Protein AF-U2YB13-F1 (afdb_monomer)

Secondary structure (DSSP, 8-state):
-----------PPPPHHHH-EEEEETTTEEEEEEEEEEET--HHHHHHHHHHHHHHTT-EEEEEEGGGTEEEEEEPPBTTBPPEEEEEEEEEETTEEEEEEEEEEPTT----HHHHHHHHHHHHTT---HHHHHHHHHHHTT-----PPPEEEEHHHHHHHHHHHHHHHTHHHHHHHTT-EEEEEEEEEEEEEETTEEEEEE----TTT-SSPPTT--SSPPEEEEEEPTT-HHHHTT--TT-EEEEEEEEEEEETTTTEEEEEEEEE--

Sequence (270 aa):
MSALFFTAVQAQAADCAETFVKKGNIIGGLRFIATVSVPDAKPVTALQQMRGIAAAKGYDIMADEAEYGSLLIEQPMTGSARAFPITITATEAAGASTVVMEAKLRAGQSTKDTAARDEMCAMLNQIKGGKAGLAAAKSGVGATTVAAAPVKMNSLSFSQQVSKDTERNAAGVLTRYKGKQFTIDGMVDYVTKDGNAFRVGYKIPNPWEQAIRLPNQAPFKTDVVCYMAPGQAGYSLQLKPNKSIKLTGTVEHFDEYKHVIWLKDCRPAQ

Nearest PDB structures (foldseek):
  5t5t-assembly1_A  TM=6.337E-01  e=1.592E-02  Rattus norvegicus
  3k80-assembly1_C  TM=5.294E-01  e=2.824E-02  Trypanosoma brucei
  6v8l-assembly1_A  TM=4.666E-01  e=1.420E-02  Arachis hypogaea
  6v8j-assembly4_D  TM=4.936E-01  e=2.824E-02  Arachis hypogaea
  6v04-assembly1_A  TM=2.840E-01  e=6.013E-03  Micromonospora chersina

Structure (mmCIF, N/CA/C/O backbone):
data_AF-U2YB13-F1
#
_entry.id   AF-U2YB13-F1
#
loop_
_atom_site.group_PDB
_atom_site.id
_atom_site.type_symbol
_atom_site.label_atom_id
_atom_site.label_alt_id
_atom_site.label_comp_id
_atom_site.label_asym_id
_atom_site.label_entity_id
_atom_site.label_seq_id
_atom_site.pdbx_PDB_ins_code
_atom_site.Cartn_x
_atom_site.Cartn_y
_atom_site.Cartn_z
_atom_site.occupancy
_atom_site.B_iso_or_equiv
_atom_site.auth_seq_id
_atom_site.auth_comp_id
_atom_site.auth_asym_id
_atom_site.auth_atom_id
_atom_site.pdbx_PDB_model_num
ATOM 1 N N . MET A 1 1 ? -40.209 0.654 54.486 1.00 39.88 1 MET A N 1
ATOM 2 C CA . MET A 1 1 ? -39.209 0.042 53.585 1.00 39.88 1 MET A CA 1
ATOM 3 C C . MET A 1 1 ? -39.213 0.842 52.293 1.00 39.88 1 MET A C 1
ATOM 5 O O . MET A 1 1 ? -40.115 0.661 51.489 1.00 39.88 1 MET A O 1
ATOM 9 N N . SER A 1 2 ? -38.292 1.795 52.142 1.00 39.62 2 SER A N 1
ATOM 10 C CA . SER A 1 2 ? -38.162 2.585 50.910 1.00 39.62 2 SER A CA 1
ATOM 11 C C . SER A 1 2 ? -37.241 1.843 49.949 1.00 39.62 2 SER A C 1
ATOM 13 O O . SER A 1 2 ? -36.071 1.633 50.261 1.00 39.62 2 SER A O 1
ATOM 15 N N . ALA A 1 3 ? -37.781 1.404 48.815 1.00 40.88 3 ALA A N 1
ATOM 16 C CA . ALA A 1 3 ? -37.012 0.780 47.749 1.00 40.88 3 ALA A CA 1
ATOM 17 C C . ALA A 1 3 ? -36.266 1.865 46.955 1.00 40.88 3 ALA A C 1
ATOM 19 O O . ALA A 1 3 ? -36.882 2.725 46.328 1.00 40.88 3 ALA A O 1
ATOM 20 N N . LEU A 1 4 ? -34.934 1.831 47.013 1.00 41.50 4 LEU A N 1
ATOM 21 C CA . LEU A 1 4 ? -34.045 2.608 46.152 1.00 41.50 4 LEU A CA 1
ATOM 22 C C . LEU A 1 4 ? -34.045 1.981 44.752 1.00 41.50 4 LEU A C 1
ATOM 24 O O . LEU A 1 4 ? -33.487 0.904 44.547 1.00 41.50 4 LEU A O 1
ATOM 28 N N . PHE A 1 5 ? -34.667 2.659 43.790 1.00 41.09 5 PHE A N 1
ATOM 29 C CA . PHE A 1 5 ? -34.504 2.354 42.372 1.00 41.09 5 PHE A CA 1
ATOM 30 C C . PHE A 1 5 ? -33.137 2.874 41.914 1.00 41.09 5 PHE A C 1
ATOM 32 O O . PHE A 1 5 ? -32.951 4.075 41.729 1.00 41.09 5 PHE A O 1
ATOM 39 N N . PHE A 1 6 ? -32.171 1.972 41.735 1.00 40.94 6 PHE A N 1
ATOM 40 C CA . PHE A 1 6 ? -30.957 2.274 40.982 1.00 40.94 6 PHE A CA 1
ATOM 41 C C . PHE A 1 6 ? -31.336 2.418 39.506 1.00 40.94 6 PHE A C 1
ATOM 43 O O . PHE A 1 6 ? -31.574 1.431 38.812 1.00 40.94 6 PHE A O 1
ATOM 50 N N . THR A 1 7 ? -31.400 3.652 39.015 1.00 38.41 7 THR A N 1
ATOM 51 C CA . THR A 1 7 ? -31.383 3.915 37.577 1.00 38.41 7 THR A CA 1
ATOM 52 C C . THR A 1 7 ? -30.006 3.522 37.059 1.00 38.41 7 THR A C 1
ATOM 54 O O . THR A 1 7 ? -29.027 4.237 37.276 1.00 38.41 7 THR A O 1
ATOM 57 N N . ALA A 1 8 ? -29.913 2.364 36.408 1.00 48.28 8 ALA A N 1
ATOM 58 C CA . ALA A 1 8 ? -28.750 2.029 35.608 1.00 48.28 8 ALA A CA 1
ATOM 59 C C . ALA A 1 8 ? -28.634 3.091 34.509 1.00 48.28 8 ALA A C 1
ATOM 61 O O . ALA A 1 8 ? -29.463 3.149 33.601 1.00 48.28 8 ALA A O 1
ATOM 62 N N . VAL A 1 9 ? -27.630 3.960 34.615 1.00 41.91 9 VAL A N 1
ATOM 63 C CA . VAL A 1 9 ? -27.213 4.799 33.495 1.00 41.91 9 VAL A CA 1
ATOM 64 C C . VAL A 1 9 ? -26.723 3.825 32.433 1.00 41.91 9 VAL A C 1
ATOM 66 O O . VAL A 1 9 ? -25.651 3.237 32.568 1.00 41.91 9 VAL A O 1
ATOM 69 N N . GLN A 1 10 ? -27.538 3.588 31.406 1.00 38.06 10 GLN A N 1
ATOM 70 C CA . GLN A 1 10 ? -27.048 2.970 30.186 1.00 38.06 10 GLN A CA 1
ATOM 71 C C . GLN A 1 10 ? -26.014 3.940 29.626 1.00 38.06 10 GLN A C 1
ATOM 73 O O . GLN A 1 10 ? -26.370 4.988 29.094 1.00 38.06 10 GLN A O 1
ATOM 78 N N . ALA A 1 11 ? -24.732 3.628 29.817 1.00 39.84 11 ALA A N 1
ATOM 79 C CA . ALA A 1 11 ? -23.666 4.279 29.084 1.00 39.84 11 ALA A CA 1
ATOM 80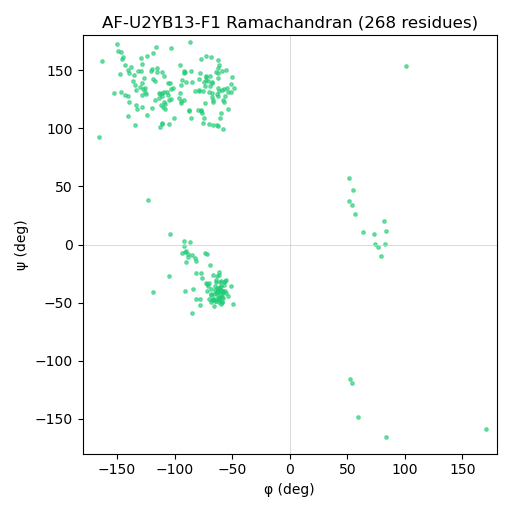 C C . ALA A 1 11 ? -23.957 4.023 27.603 1.00 39.84 11 ALA A C 1
ATOM 82 O O . ALA A 1 11 ? -23.750 2.917 27.102 1.00 39.84 11 ALA A O 1
ATOM 83 N N . GLN A 1 12 ? -24.548 5.011 26.932 1.00 43.50 12 GLN A N 1
ATOM 84 C CA . GLN A 1 12 ? -24.702 4.981 25.490 1.00 43.50 12 GLN A CA 1
ATOM 85 C C . GLN A 1 12 ? -23.291 4.831 24.926 1.00 43.50 12 GLN A C 1
ATOM 87 O O . GLN A 1 12 ? -22.396 5.603 25.273 1.00 43.50 12 GLN A O 1
ATOM 92 N N . ALA A 1 13 ? -23.072 3.776 24.140 1.00 53.16 13 ALA A N 1
ATOM 93 C CA . ALA A 1 13 ? -21.833 3.621 23.398 1.00 53.16 13 ALA A CA 1
ATOM 94 C C . ALA A 1 13 ? -21.646 4.908 22.588 1.00 53.16 13 ALA A C 1
ATOM 96 O O . ALA A 1 13 ? -22.521 5.238 21.788 1.00 53.16 13 ALA A O 1
ATOM 97 N N . ALA A 1 14 ? -20.575 5.655 22.868 1.00 59.84 14 ALA A N 1
ATOM 98 C CA . ALA A 1 14 ? -20.294 6.908 22.179 1.00 59.84 14 ALA A CA 1
ATOM 99 C C . ALA A 1 14 ? -20.360 6.669 20.668 1.00 59.84 14 ALA A C 1
ATOM 101 O O . ALA A 1 14 ? -19.782 5.692 20.172 1.00 59.84 14 ALA A O 1
ATOM 102 N N . ASP A 1 15 ? -21.089 7.531 19.958 1.00 80.56 15 ASP A N 1
ATOM 103 C CA . ASP A 1 15 ? -21.163 7.432 18.505 1.00 80.56 15 ASP A CA 1
ATOM 104 C C . ASP A 1 15 ? -19.749 7.645 17.946 1.00 80.56 15 ASP A C 1
ATOM 106 O O . ASP A 1 15 ? -18.966 8.446 18.465 1.00 80.56 15 ASP A O 1
ATOM 110 N N . CYS A 1 16 ? -19.393 6.926 16.885 1.00 90.75 16 CYS A N 1
ATOM 111 C CA . CYS A 1 16 ? -18.074 7.023 16.268 1.00 90.75 16 CYS A CA 1
ATOM 112 C C . CYS A 1 16 ? -17.686 8.480 15.957 1.00 90.75 16 CYS A C 1
ATOM 114 O O . CYS A 1 16 ? -16.528 8.876 16.097 1.00 90.75 16 CYS A O 1
ATOM 116 N N . ALA A 1 17 ? -18.665 9.299 15.559 1.00 91.81 17 ALA A N 1
ATOM 117 C CA . ALA A 1 17 ? -18.447 10.710 15.267 1.00 91.81 17 ALA A CA 1
ATOM 118 C C . ALA A 1 17 ? -18.008 11.522 16.500 1.00 91.81 17 ALA A C 1
ATOM 120 O O . ALA A 1 17 ? -17.235 12.467 16.349 1.00 91.81 17 ALA A O 1
ATOM 121 N N . GLU A 1 18 ? -18.464 11.154 17.699 1.00 92.44 18 GLU A N 1
ATOM 122 C CA . GLU A 1 18 ? -18.126 11.823 18.962 1.00 92.44 18 GLU A CA 1
ATOM 123 C C . GLU A 1 18 ? -16.713 11.474 19.438 1.00 92.44 18 GLU A C 1
ATOM 125 O O . GLU A 1 18 ? -16.056 12.281 20.095 1.00 92.44 18 GLU A O 1
ATOM 130 N N . THR A 1 19 ? -16.217 10.285 19.086 1.00 94.88 19 THR A N 1
ATOM 131 C CA . THR A 1 19 ? -14.866 9.828 19.445 1.00 94.88 19 THR A CA 1
ATOM 132 C C . THR A 1 19 ? -13.810 10.209 18.409 1.00 94.88 19 THR A C 1
ATOM 134 O O . THR A 1 19 ? -12.617 9.977 18.631 1.00 94.88 19 THR A O 1
ATOM 137 N N . PHE A 1 20 ? -14.223 10.792 17.280 1.00 97.25 20 PHE A N 1
ATOM 138 C CA . PHE A 1 20 ? -13.318 11.168 16.207 1.00 97.25 20 PHE A CA 1
ATOM 139 C C . PHE A 1 20 ? -12.373 12.294 16.636 1.00 97.25 20 PHE A C 1
ATOM 141 O O . PHE A 1 20 ? -12.790 13.391 17.006 1.00 97.25 20 PHE A O 1
ATOM 148 N N . VAL A 1 21 ? -11.071 12.049 16.506 1.00 97.06 21 VAL A N 1
ATOM 149 C CA . VAL A 1 21 ? -10.022 13.018 16.822 1.00 97.06 21 VAL A CA 1
ATOM 150 C C . VAL A 1 21 ? -9.031 13.119 15.671 1.00 97.06 21 VAL A C 1
ATOM 152 O O . VAL A 1 21 ? -8.528 12.120 15.157 1.00 97.06 21 VAL A O 1
ATOM 155 N N . LYS A 1 22 ? -8.667 14.356 15.331 1.00 97.06 22 LYS A N 1
ATOM 156 C CA . LYS A 1 22 ? -7.536 14.680 14.460 1.00 97.06 22 LYS A CA 1
ATOM 157 C C . LYS A 1 22 ? -6.356 15.175 15.290 1.00 97.06 22 LYS A C 1
ATOM 159 O O . LYS A 1 22 ? -6.509 16.041 16.147 1.00 97.06 22 LYS A O 1
ATOM 164 N N . LYS A 1 23 ? -5.159 14.669 15.000 1.00 96.12 23 LYS A N 1
ATOM 165 C CA . LYS A 1 23 ? -3.889 15.119 15.589 1.00 96.12 23 LYS A CA 1
ATOM 166 C C . LYS A 1 23 ? -2.871 15.443 14.493 1.00 96.12 23 LYS A C 1
ATOM 168 O O . LYS A 1 23 ? -2.921 14.881 13.400 1.00 96.12 23 LYS A O 1
ATOM 173 N N . GLY A 1 24 ? -1.904 16.302 14.813 1.00 93.25 24 GLY A N 1
ATOM 174 C CA . GLY A 1 24 ? -0.802 16.660 13.913 1.00 93.25 24 GLY A CA 1
ATOM 175 C C . GLY A 1 24 ? -1.146 17.760 12.905 1.00 93.25 24 GLY A C 1
ATOM 176 O O . GLY A 1 24 ? -2.132 18.479 13.053 1.00 93.25 24 GLY A O 1
ATOM 177 N N . ASN A 1 25 ? -0.300 17.913 11.885 1.00 90.44 25 ASN A N 1
ATOM 178 C CA . ASN A 1 25 ? -0.444 18.922 10.833 1.00 90.44 25 ASN A CA 1
ATOM 179 C C . ASN A 1 25 ? 0.142 18.414 9.504 1.00 90.44 25 ASN A C 1
ATOM 181 O O . ASN A 1 25 ? 0.874 17.432 9.476 1.00 90.44 25 ASN A O 1
ATOM 185 N N . ILE A 1 26 ? -0.142 19.083 8.385 1.00 86.75 26 ILE A N 1
ATOM 186 C CA . ILE A 1 26 ? 0.290 18.613 7.055 1.00 86.75 26 ILE A CA 1
ATOM 187 C C . ILE A 1 26 ? 1.820 18.519 6.888 1.00 86.75 26 ILE A C 1
ATOM 189 O O . ILE A 1 26 ? 2.296 17.736 6.068 1.00 86.75 26 ILE A O 1
ATOM 193 N N . ILE A 1 27 ? 2.597 19.275 7.670 1.00 87.00 27 ILE A N 1
ATOM 194 C CA . ILE A 1 27 ? 4.065 19.286 7.601 1.00 87.00 27 ILE A CA 1
ATOM 195 C C . ILE A 1 27 ? 4.636 18.049 8.306 1.00 87.00 27 ILE A C 1
ATOM 197 O O . ILE A 1 27 ? 5.477 17.355 7.745 1.00 87.00 27 ILE A O 1
ATOM 201 N N . GLY A 1 28 ? 4.152 17.748 9.515 1.00 85.56 28 GLY A N 1
ATOM 202 C CA . GLY A 1 28 ? 4.592 16.601 10.318 1.00 85.56 28 GLY A CA 1
ATOM 203 C C . GLY A 1 28 ? 3.832 15.296 10.049 1.00 85.56 28 GLY A C 1
ATOM 204 O O . GLY A 1 28 ? 4.252 14.237 10.509 1.00 85.56 28 GLY A O 1
ATOM 205 N N . GLY A 1 29 ? 2.727 15.361 9.306 1.00 92.19 29 GLY A N 1
ATOM 206 C CA . GLY A 1 29 ? 1.770 14.271 9.123 1.00 92.19 29 GLY A CA 1
ATOM 207 C C . GLY A 1 29 ? 0.513 14.435 9.985 1.00 92.19 29 GLY A C 1
ATOM 208 O O . GLY A 1 29 ? 0.518 15.065 11.047 1.00 92.19 29 GLY A O 1
ATOM 209 N N . LEU A 1 30 ? -0.582 13.852 9.505 1.00 95.62 30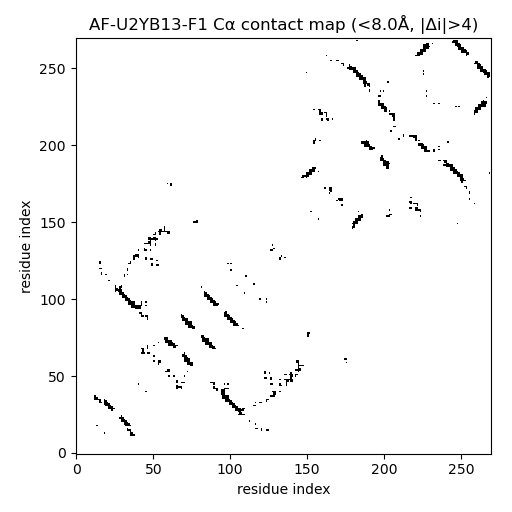 LEU A N 1
ATOM 210 C CA . LEU A 1 30 ? -1.890 13.882 10.158 1.00 95.62 30 LEU A CA 1
ATOM 211 C C . LEU A 1 30 ? -2.222 12.501 10.719 1.00 95.62 30 LEU A C 1
ATOM 213 O O . LEU A 1 30 ? -1.898 11.480 10.114 1.00 95.62 30 LEU A O 1
ATOM 217 N N . ARG A 1 31 ? -2.899 12.469 11.865 1.00 97.00 31 ARG A N 1
ATOM 218 C CA . ARG A 1 31 ? -3.472 11.246 12.431 1.00 97.00 31 ARG A CA 1
ATOM 219 C C . ARG A 1 31 ? -4.955 11.449 12.668 1.00 97.00 31 ARG A C 1
ATOM 221 O O . ARG A 1 31 ? -5.329 12.433 13.302 1.00 97.00 31 ARG A O 1
ATOM 228 N N . PHE A 1 32 ? -5.762 10.520 12.183 1.00 97.88 32 PHE A N 1
ATOM 229 C CA . PHE A 1 32 ? -7.193 10.465 12.452 1.00 97.88 32 PHE A CA 1
ATOM 230 C C . PHE A 1 32 ? -7.476 9.219 13.272 1.00 97.88 32 PHE A C 1
ATOM 232 O O . PHE A 1 32 ? -6.987 8.143 12.931 1.00 97.88 32 PHE A O 1
ATOM 239 N N . ILE A 1 33 ? -8.210 9.378 14.365 1.00 98.12 33 ILE A N 1
ATOM 240 C CA . ILE A 1 33 ? -8.533 8.310 15.306 1.00 98.12 33 ILE A CA 1
ATOM 241 C C . ILE A 1 33 ? -10.043 8.310 15.490 1.00 98.12 33 ILE A C 1
ATOM 243 O O . ILE A 1 33 ? -10.615 9.376 15.687 1.00 98.12 33 ILE A O 1
ATOM 247 N N . ALA A 1 34 ? -10.667 7.141 15.433 1.00 97.69 34 ALA A N 1
ATOM 248 C CA . ALA A 1 34 ? -12.070 6.955 15.777 1.00 97.69 34 ALA A CA 1
ATOM 249 C C . ALA A 1 34 ? -12.244 5.641 16.538 1.00 97.69 34 ALA A C 1
ATOM 251 O O . ALA A 1 34 ? -11.493 4.687 16.316 1.00 97.69 34 ALA A O 1
ATOM 252 N N . THR A 1 35 ? -13.236 5.602 17.420 1.00 96.69 35 THR A N 1
ATOM 253 C CA . THR A 1 35 ? -13.477 4.483 18.331 1.00 96.69 35 THR A CA 1
ATOM 254 C C . THR A 1 35 ? -14.959 4.146 18.381 1.00 96.69 35 THR A C 1
ATOM 256 O O . THR A 1 35 ? -15.799 5.040 18.458 1.00 96.69 35 THR A O 1
ATOM 259 N N . VAL A 1 36 ? -15.279 2.856 18.423 1.00 95.69 36 VAL A N 1
ATOM 260 C CA . VAL A 1 36 ? -16.624 2.361 18.745 1.00 95.69 36 VAL A CA 1
ATOM 261 C C . VAL A 1 36 ? -16.547 1.304 19.836 1.00 95.69 36 VAL A C 1
ATOM 263 O O . VAL A 1 36 ? -15.567 0.567 19.933 1.00 95.69 36 VAL A O 1
ATOM 266 N N . SER A 1 37 ? -17.590 1.222 20.657 1.00 95.06 37 SER A N 1
ATOM 267 C CA . SER A 1 37 ? -17.811 0.088 21.558 1.00 95.06 37 SER A CA 1
ATOM 268 C C . SER A 1 37 ? -18.919 -0.780 20.982 1.00 95.06 37 SER A C 1
ATOM 270 O O . SER A 1 37 ? -20.014 -0.288 20.726 1.00 95.06 37 SER A O 1
ATOM 272 N N . VAL A 1 38 ? -18.633 -2.062 20.774 1.00 94.44 38 VAL A N 1
ATOM 273 C CA . VAL A 1 38 ? -19.563 -3.029 20.189 1.00 94.44 38 VAL A CA 1
ATOM 274 C C . VAL A 1 38 ? -19.976 -4.025 21.272 1.00 94.44 38 VAL A C 1
ATOM 276 O O . VAL A 1 38 ? -19.178 -4.903 21.622 1.00 94.44 38 VAL A O 1
ATOM 279 N N . PRO A 1 39 ? -21.194 -3.906 21.828 1.00 94.06 39 PRO A N 1
ATOM 280 C CA . PRO A 1 39 ? -21.719 -4.875 22.784 1.00 94.06 39 PRO A CA 1
ATOM 281 C C . PRO A 1 39 ? -21.774 -6.282 22.184 1.00 94.06 39 PRO A C 1
ATOM 283 O O . PRO A 1 39 ? -21.964 -6.439 20.977 1.00 94.06 39 PRO A O 1
ATOM 286 N N . ASP A 1 40 ? -21.623 -7.306 23.025 1.00 93.81 40 ASP A N 1
ATOM 287 C CA . ASP A 1 40 ? -21.722 -8.720 22.637 1.00 93.81 40 ASP A CA 1
ATOM 288 C C . ASP A 1 40 ? -20.752 -9.141 21.514 1.00 93.81 40 ASP A C 1
ATOM 290 O O . ASP A 1 40 ? -21.019 -10.086 20.764 1.00 93.81 40 ASP A O 1
ATOM 294 N N . ALA A 1 41 ? -19.622 -8.447 21.366 1.00 94.25 41 ALA A N 1
ATOM 295 C CA . ALA A 1 41 ? -18.563 -8.783 20.420 1.00 94.25 41 ALA A CA 1
ATOM 296 C C . ALA A 1 41 ? -17.264 -9.113 21.158 1.00 94.25 41 ALA A C 1
ATOM 298 O O . ALA A 1 41 ? -16.891 -8.440 22.115 1.00 94.25 41 ALA A O 1
ATOM 299 N N . LYS A 1 42 ? -16.534 -10.120 20.666 1.00 96.25 42 LYS A N 1
ATOM 300 C CA . LYS A 1 42 ? -15.154 -10.392 21.094 1.00 96.25 42 LYS A CA 1
ATOM 301 C C . LYS A 1 42 ? -14.167 -9.639 20.196 1.00 96.25 42 LYS A C 1
ATOM 303 O O . LYS A 1 42 ? -14.436 -9.560 18.991 1.00 96.25 42 LYS A O 1
ATOM 308 N N . PRO A 1 43 ? -12.996 -9.209 20.701 1.00 97.12 43 PRO A N 1
ATOM 309 C CA . PRO A 1 43 ? -11.987 -8.501 19.906 1.00 97.12 43 PRO A CA 1
ATOM 310 C C . PRO A 1 43 ? -11.650 -9.178 18.576 1.00 97.12 43 PRO A C 1
ATOM 312 O O . PRO A 1 43 ? -11.783 -8.571 17.515 1.00 97.12 43 PRO A O 1
ATOM 315 N N . VAL A 1 44 ? -11.338 -10.477 18.610 1.00 97.31 44 VAL A N 1
ATOM 316 C CA . VAL A 1 44 ? -11.020 -11.256 17.403 1.00 97.31 44 VAL A CA 1
ATOM 317 C C . VAL A 1 44 ? -12.164 -11.240 16.383 1.00 97.31 44 VAL A C 1
ATOM 319 O O . VAL A 1 44 ? -11.939 -11.081 15.188 1.00 97.31 44 VAL A O 1
ATOM 322 N N . THR A 1 45 ? -13.418 -11.335 16.837 1.00 97.25 45 THR A N 1
ATOM 323 C CA . THR A 1 45 ? -14.586 -11.332 15.943 1.00 97.25 45 THR A CA 1
ATOM 324 C C . THR A 1 45 ? -14.861 -9.951 15.357 1.00 97.25 45 THR A C 1
ATOM 326 O O . THR A 1 45 ? -15.299 -9.858 14.213 1.00 97.25 45 THR A O 1
ATOM 329 N N . ALA A 1 46 ? -14.584 -8.879 16.102 1.00 97.56 46 ALA A N 1
ATOM 330 C CA . ALA A 1 46 ? -14.694 -7.515 15.599 1.00 97.56 46 ALA A CA 1
ATOM 331 C C . ALA A 1 46 ? -13.626 -7.233 14.530 1.00 97.56 46 ALA A C 1
ATOM 333 O O . ALA A 1 46 ? -13.937 -6.687 13.473 1.00 97.56 46 ALA A O 1
ATOM 334 N N . LEU A 1 47 ? -12.388 -7.685 14.749 1.00 98.25 47 LEU A N 1
ATOM 335 C CA . LEU A 1 47 ? -11.300 -7.522 13.781 1.00 98.25 47 LEU A CA 1
ATOM 336 C C . LEU A 1 47 ? -11.502 -8.362 12.518 1.00 98.25 47 LEU A C 1
ATOM 338 O O . LEU A 1 47 ? -11.268 -7.864 11.420 1.00 98.25 47 LEU A O 1
ATOM 342 N N . GLN A 1 48 ? -12.024 -9.585 12.635 1.00 97.94 48 GLN A N 1
ATOM 343 C CA . GLN A 1 48 ? -12.376 -10.385 11.458 1.00 97.94 48 GLN A CA 1
ATOM 344 C C . GLN A 1 48 ? -13.515 -9.750 10.645 1.00 97.94 48 GLN A C 1
ATOM 346 O O . GLN A 1 48 ? -13.470 -9.758 9.417 1.00 97.94 48 GLN A O 1
ATOM 351 N N . GLN A 1 49 ? -14.498 -9.110 11.293 1.00 98.12 49 GLN A N 1
ATOM 352 C CA . GLN A 1 49 ? -15.477 -8.277 10.578 1.00 98.12 49 GLN A CA 1
ATOM 353 C C . GLN A 1 49 ? -14.794 -7.107 9.861 1.00 98.12 49 GLN A C 1
ATOM 355 O O . GLN A 1 49 ? -15.034 -6.901 8.672 1.00 98.12 49 GLN A O 1
ATOM 360 N N . MET A 1 50 ? -13.905 -6.382 10.548 1.00 98.06 50 MET A N 1
ATOM 361 C CA . MET A 1 50 ? -13.169 -5.256 9.965 1.00 98.06 50 MET A CA 1
ATOM 362 C C . MET A 1 50 ? -12.311 -5.655 8.770 1.00 98.06 50 M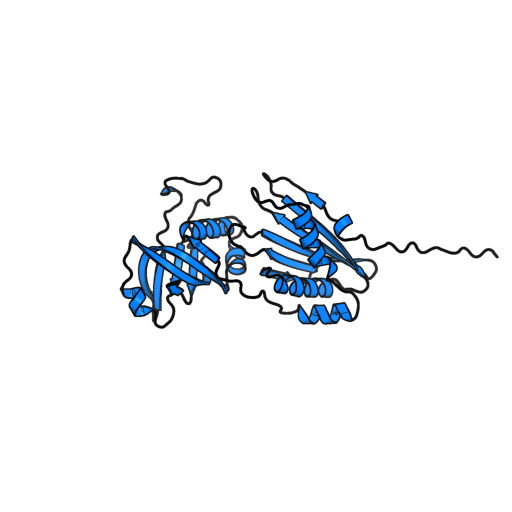ET A C 1
ATOM 364 O O . MET A 1 50 ? -12.252 -4.903 7.801 1.00 98.06 50 MET A O 1
ATOM 368 N N . ARG A 1 51 ? -11.710 -6.847 8.783 1.00 97.38 51 ARG A N 1
ATOM 369 C CA . ARG A 1 51 ? -11.011 -7.401 7.620 1.00 97.38 51 ARG A CA 1
ATOM 370 C C . ARG A 1 51 ? -11.941 -7.532 6.415 1.00 97.38 51 ARG A C 1
ATOM 372 O O . ARG A 1 51 ? -11.598 -7.064 5.332 1.00 97.38 51 ARG A O 1
ATOM 379 N N . GLY A 1 52 ? -13.119 -8.128 6.602 1.00 96.38 52 GLY A N 1
ATOM 380 C CA . GLY A 1 52 ? -14.125 -8.257 5.542 1.00 96.38 52 GLY A CA 1
ATOM 381 C C . GLY A 1 52 ? -14.599 -6.900 5.013 1.00 96.38 52 GLY A C 1
ATOM 382 O O . GLY A 1 52 ? -14.645 -6.690 3.802 1.00 96.38 52 GLY A O 1
ATOM 383 N N . ILE A 1 53 ? -14.883 -5.956 5.917 1.00 96.50 53 ILE A N 1
ATOM 384 C CA . ILE A 1 53 ? -15.312 -4.587 5.588 1.00 96.50 53 ILE A CA 1
ATOM 385 C C . ILE A 1 53 ? -14.227 -3.853 4.787 1.00 96.50 53 ILE A C 1
ATOM 387 O O . ILE A 1 53 ? -14.515 -3.239 3.759 1.00 96.50 53 ILE A O 1
ATOM 391 N N . ALA A 1 54 ? -12.972 -3.934 5.232 1.00 95.88 54 ALA A N 1
ATOM 392 C CA . ALA A 1 54 ? -11.823 -3.327 4.569 1.00 95.88 54 ALA A CA 1
ATOM 393 C C . ALA A 1 54 ? -11.615 -3.904 3.161 1.00 95.88 54 ALA A C 1
ATOM 395 O O . ALA A 1 54 ? -11.539 -3.145 2.194 1.00 95.88 54 ALA A O 1
ATOM 396 N N . ALA A 1 55 ? -11.609 -5.234 3.031 1.00 93.69 55 ALA A N 1
ATOM 397 C CA . ALA A 1 55 ? -11.461 -5.916 1.749 1.00 93.69 55 ALA A CA 1
ATOM 398 C C . ALA A 1 55 ? -12.579 -5.543 0.758 1.00 93.69 55 ALA A C 1
ATOM 400 O O . ALA A 1 55 ? -12.295 -5.231 -0.400 1.00 93.69 55 ALA A O 1
ATOM 401 N N . ALA A 1 56 ? -13.835 -5.497 1.219 1.00 93.12 56 ALA A N 1
ATOM 402 C CA . ALA A 1 56 ? -14.986 -5.096 0.406 1.00 93.12 56 ALA A CA 1
ATOM 403 C C . ALA A 1 56 ? -14.904 -3.635 -0.069 1.00 93.12 56 ALA A C 1
ATOM 405 O O . ALA A 1 56 ? -15.389 -3.305 -1.150 1.00 93.12 56 ALA A O 1
ATOM 406 N N . LYS A 1 57 ? -14.265 -2.764 0.718 1.00 92.06 57 LYS A N 1
ATOM 407 C CA . LYS A 1 57 ? -14.013 -1.358 0.365 1.00 92.06 57 LYS A CA 1
ATOM 408 C C . LYS A 1 57 ? -12.725 -1.148 -0.437 1.00 92.06 57 LYS A C 1
ATOM 410 O O . LYS A 1 57 ? -12.413 -0.014 -0.786 1.00 92.06 57 LYS A O 1
ATOM 415 N N . GLY A 1 58 ? -11.999 -2.218 -0.763 1.00 89.88 58 GLY A N 1
ATOM 416 C CA . GLY A 1 58 ? -10.793 -2.153 -1.585 1.00 89.88 58 GLY A CA 1
ATOM 417 C C . GLY A 1 58 ? -9.515 -1.804 -0.819 1.00 89.88 58 GLY A C 1
ATOM 418 O O . GLY A 1 58 ? -8.505 -1.525 -1.452 1.00 89.88 58 GLY A O 1
ATOM 419 N N . TYR A 1 59 ? -9.523 -1.824 0.516 1.00 92.62 59 TYR A N 1
ATOM 420 C CA . TYR A 1 59 ? -8.304 -1.657 1.311 1.00 92.62 59 TYR A CA 1
ATOM 421 C C . TYR A 1 59 ? -7.428 -2.901 1.235 1.00 92.62 59 TYR A C 1
ATOM 423 O O . TYR A 1 59 ? -7.940 -4.020 1.294 1.00 92.62 59 TYR A O 1
ATOM 431 N N . ASP A 1 60 ? -6.114 -2.715 1.166 1.00 91.19 60 ASP A N 1
ATOM 432 C CA . ASP A 1 60 ? -5.159 -3.817 1.218 1.00 91.19 60 ASP A CA 1
ATOM 433 C C . ASP A 1 60 ? -5.037 -4.339 2.651 1.00 91.19 60 ASP A C 1
ATOM 435 O O . ASP A 1 60 ? -4.853 -3.559 3.587 1.00 91.19 60 ASP A O 1
ATOM 439 N N . ILE A 1 61 ? -5.105 -5.659 2.826 1.00 92.56 61 ILE A N 1
ATOM 440 C CA . ILE A 1 61 ? -4.845 -6.303 4.118 1.00 92.56 61 ILE A CA 1
ATOM 441 C C . ILE A 1 61 ? -3.338 -6.542 4.240 1.00 92.56 61 ILE A C 1
ATOM 443 O O . ILE A 1 61 ? -2.783 -7.392 3.547 1.00 92.56 61 ILE A O 1
ATOM 447 N N . MET A 1 62 ? -2.676 -5.780 5.110 1.00 91.62 62 MET A N 1
ATOM 448 C CA . MET A 1 62 ? -1.216 -5.792 5.256 1.00 91.62 62 MET A CA 1
ATOM 449 C C . MET A 1 62 ? -0.747 -6.794 6.314 1.00 91.62 62 MET A C 1
ATOM 451 O O . MET A 1 62 ? 0.265 -7.461 6.122 1.00 91.62 62 MET A O 1
ATOM 455 N N . ALA A 1 63 ? -1.470 -6.892 7.430 1.00 93.19 63 ALA A N 1
ATOM 456 C CA . ALA A 1 63 ? -1.243 -7.890 8.470 1.00 93.19 63 ALA A CA 1
ATOM 457 C C . ALA A 1 63 ? -2.560 -8.172 9.198 1.00 93.19 63 ALA A C 1
ATOM 459 O O . ALA A 1 63 ? -3.237 -7.232 9.614 1.00 93.19 63 ALA A O 1
ATOM 460 N N . ASP A 1 64 ? -2.912 -9.447 9.348 1.00 94.25 64 ASP A N 1
ATOM 461 C CA . ASP A 1 64 ? -4.062 -9.906 10.132 1.00 94.25 64 ASP A CA 1
ATOM 462 C C . ASP A 1 64 ? -3.537 -10.630 11.372 1.00 94.25 64 ASP A C 1
ATOM 464 O O . ASP A 1 64 ? -3.036 -11.749 11.287 1.00 94.25 64 ASP A O 1
ATOM 468 N N . GLU A 1 65 ? -3.632 -9.956 12.513 1.00 95.62 65 GLU A N 1
ATOM 469 C CA . GLU A 1 65 ? -3.242 -10.461 13.826 1.00 95.62 65 GLU A CA 1
ATOM 470 C C . GLU A 1 65 ? -4.456 -10.391 14.761 1.00 95.62 65 GLU A C 1
ATOM 472 O O . GLU A 1 65 ? -4.345 -10.023 15.932 1.00 95.62 65 GLU A O 1
ATOM 477 N N . ALA A 1 66 ? -5.652 -10.697 14.237 1.00 95.06 66 ALA A N 1
ATOM 478 C CA . ALA A 1 66 ? -6.902 -10.561 14.981 1.00 95.06 66 ALA A CA 1
ATOM 479 C C . ALA A 1 66 ? -6.902 -11.356 16.298 1.00 95.06 66 ALA A C 1
ATOM 481 O O . ALA A 1 66 ? -7.511 -10.926 17.278 1.00 95.06 66 ALA A O 1
ATOM 482 N N . GLU A 1 67 ? -6.197 -12.491 16.337 1.00 94.50 67 GLU A N 1
ATOM 483 C CA . GLU A 1 67 ? -5.991 -13.305 17.544 1.00 94.50 67 GLU A CA 1
ATOM 484 C C . GLU A 1 67 ? -5.210 -12.562 18.639 1.00 94.50 67 GLU A C 1
ATOM 486 O O . GLU A 1 67 ? -5.419 -12.812 19.824 1.00 94.50 67 GLU A O 1
ATOM 491 N N . TYR A 1 68 ? -4.371 -11.602 18.246 1.00 96.12 68 TYR A N 1
ATOM 492 C CA . TYR A 1 68 ? -3.575 -10.739 19.120 1.00 96.12 68 TYR A CA 1
ATOM 493 C C . TYR A 1 68 ? -4.146 -9.316 19.238 1.00 96.12 68 TYR A C 1
ATOM 495 O O . TYR A 1 68 ? -3.510 -8.435 19.814 1.00 96.12 68 TYR A O 1
ATOM 503 N N . GLY A 1 69 ? -5.354 -9.074 18.716 1.00 96.88 69 GLY A N 1
ATOM 504 C CA . GLY A 1 69 ? -6.056 -7.799 18.872 1.00 96.88 69 GLY A CA 1
ATOM 505 C C . GLY A 1 69 ? -5.628 -6.695 17.900 1.00 96.88 69 GLY A C 1
ATOM 506 O O . GLY A 1 69 ? -5.900 -5.525 18.179 1.00 96.88 69 GLY A O 1
ATOM 507 N N . SER A 1 70 ? -5.005 -7.034 16.764 1.00 97.88 70 SER A N 1
ATOM 508 C CA . SER A 1 70 ? -4.528 -6.057 15.775 1.00 97.88 70 SER A CA 1
ATOM 509 C C . SER A 1 70 ? -4.864 -6.442 14.330 1.00 97.88 70 SER A C 1
ATOM 511 O O . SER A 1 70 ? -4.869 -7.607 13.947 1.00 97.88 70 SER A O 1
ATOM 513 N N . LEU A 1 71 ? -5.132 -5.437 13.504 1.00 98.06 71 LEU A N 1
ATOM 514 C CA . LEU A 1 71 ? -5.284 -5.541 12.058 1.00 98.06 71 LEU A CA 1
ATOM 515 C C . LEU A 1 71 ? -4.623 -4.313 11.424 1.00 98.06 71 LEU A C 1
ATOM 517 O O . LEU A 1 71 ? -4.922 -3.173 11.782 1.00 98.06 71 LEU A O 1
ATOM 521 N N . LEU A 1 72 ? -3.737 -4.534 10.458 1.00 96.69 72 LEU A N 1
ATOM 522 C CA . LEU A 1 72 ? -3.139 -3.471 9.659 1.00 96.69 72 LEU A CA 1
ATOM 523 C C . LEU A 1 72 ? -3.714 -3.528 8.249 1.00 96.69 72 LEU A C 1
ATOM 525 O O . LEU A 1 72 ? -3.540 -4.520 7.539 1.00 96.69 72 LEU A O 1
ATOM 529 N N . ILE A 1 73 ? -4.345 -2.435 7.834 1.00 95.69 73 ILE A N 1
ATOM 530 C CA . ILE A 1 73 ? -4.791 -2.239 6.456 1.00 95.69 73 ILE A CA 1
ATOM 531 C C . ILE A 1 73 ? -4.097 -1.024 5.847 1.00 95.69 73 ILE A C 1
ATOM 533 O O . ILE A 1 73 ? -3.519 -0.188 6.545 1.00 95.69 73 ILE A O 1
ATOM 537 N N . GLU A 1 74 ? -4.156 -0.908 4.531 1.00 92.94 74 GLU A N 1
ATOM 538 C CA . GLU A 1 74 ? -3.613 0.234 3.811 1.00 92.94 74 GLU A CA 1
ATOM 539 C C . GLU A 1 74 ? -4.609 0.726 2.765 1.00 92.94 74 GLU A C 1
ATOM 541 O O . GLU A 1 74 ? -5.235 -0.068 2.061 1.00 92.94 74 GLU A O 1
ATOM 546 N N . GLN A 1 75 ? -4.772 2.050 2.664 1.00 89.00 75 GLN A N 1
ATOM 547 C CA . GLN A 1 75 ? -5.490 2.614 1.526 1.00 89.00 75 GLN A CA 1
ATOM 548 C C . GLN A 1 75 ? -4.655 2.358 0.265 1.00 89.00 75 GLN A C 1
ATOM 550 O O . GLN A 1 75 ? -3.513 2.836 0.212 1.00 89.00 75 GLN A O 1
ATOM 555 N N . PRO A 1 76 ? -5.196 1.671 -0.758 1.00 81.25 76 PRO A N 1
ATOM 556 C CA . PRO A 1 76 ? -4.450 1.416 -1.975 1.00 81.25 76 PRO A CA 1
ATOM 557 C C . PRO A 1 76 ? -4.103 2.732 -2.663 1.00 81.25 76 PRO A C 1
ATOM 559 O O . PRO A 1 76 ? -4.822 3.737 -2.587 1.00 81.25 76 PRO A O 1
ATOM 562 N N . MET A 1 77 ? -3.002 2.712 -3.404 1.00 79.56 77 MET A N 1
ATOM 563 C CA . MET A 1 77 ? -2.693 3.810 -4.306 1.00 79.56 77 MET A CA 1
ATOM 564 C C . MET A 1 77 ? -3.774 3.925 -5.374 1.00 79.56 77 MET A C 1
ATOM 566 O O . MET A 1 77 ? -4.069 2.957 -6.073 1.00 79.56 77 MET A O 1
ATOM 570 N N . THR A 1 78 ? -4.320 5.123 -5.542 1.00 74.50 78 THR A N 1
ATOM 571 C CA . THR A 1 78 ? -5.321 5.405 -6.576 1.00 74.50 78 THR A CA 1
ATOM 572 C C . THR A 1 78 ? -5.033 6.765 -7.194 1.00 74.50 78 THR A C 1
ATOM 574 O O . THR A 1 78 ? -4.955 7.772 -6.494 1.00 74.50 78 THR A O 1
ATOM 577 N N . GLY A 1 79 ? -4.833 6.813 -8.513 1.00 70.31 79 GLY A N 1
ATOM 578 C CA . GLY A 1 79 ? -4.487 8.057 -9.208 1.00 70.31 79 GLY A CA 1
ATOM 579 C C . GLY A 1 79 ? -3.285 8.766 -8.566 1.00 70.31 79 GLY A C 1
ATOM 580 O O . GLY A 1 79 ? -2.181 8.232 -8.555 1.00 70.31 79 GLY A O 1
ATOM 581 N N . SER A 1 80 ? -3.508 9.965 -8.019 1.00 67.19 80 SER A N 1
ATOM 582 C CA . SER A 1 80 ? -2.494 10.767 -7.315 1.00 67.19 80 SER A CA 1
ATOM 583 C C . SER A 1 80 ? -2.415 10.515 -5.800 1.00 67.19 80 SER A C 1
ATOM 585 O O . SER A 1 80 ? -1.519 11.042 -5.134 1.00 67.19 80 SER A O 1
ATOM 587 N N . ALA A 1 81 ? -3.325 9.720 -5.228 1.00 77.00 81 ALA A N 1
ATOM 588 C CA . ALA A 1 81 ? -3.337 9.409 -3.806 1.00 77.00 81 ALA A CA 1
ATOM 589 C C . ALA A 1 81 ? -2.262 8.365 -3.475 1.00 77.00 81 ALA A C 1
ATOM 591 O O . ALA A 1 81 ? -2.310 7.215 -3.916 1.00 77.00 81 ALA A O 1
ATOM 592 N N . ARG A 1 82 ? -1.284 8.775 -2.661 1.00 82.50 82 ARG A N 1
ATOM 593 C CA . ARG A 1 82 ? -0.279 7.866 -2.096 1.00 82.50 82 ARG A CA 1
ATOM 594 C C . ARG A 1 82 ? -0.919 6.996 -1.015 1.00 82.50 82 ARG A C 1
ATOM 596 O O . ARG A 1 82 ? -1.728 7.486 -0.227 1.00 82.50 82 ARG A O 1
ATOM 603 N N . ALA A 1 83 ? -0.480 5.747 -0.934 1.00 87.69 83 ALA A N 1
ATOM 604 C CA . ALA A 1 83 ? -0.921 4.830 0.105 1.00 87.69 83 ALA A CA 1
ATOM 605 C C . ALA A 1 83 ? -0.504 5.297 1.510 1.00 87.69 83 ALA A C 1
ATOM 607 O O . ALA A 1 83 ? 0.548 5.933 1.687 1.00 87.69 83 ALA A O 1
ATOM 608 N N . PHE A 1 84 ? -1.326 4.970 2.506 1.00 90.81 84 PHE A N 1
ATOM 609 C CA . PHE A 1 84 ? -1.037 5.218 3.915 1.00 90.81 84 PHE A CA 1
ATOM 610 C C . PHE A 1 84 ? -1.648 4.137 4.822 1.00 90.81 84 PHE A C 1
ATOM 612 O O . PHE A 1 84 ? -2.719 3.607 4.509 1.00 90.81 84 PHE A O 1
ATOM 619 N N . PRO A 1 85 ? -0.981 3.807 5.944 1.00 93.56 85 PRO A N 1
ATOM 620 C CA . PRO A 1 85 ? -1.420 2.740 6.827 1.00 93.56 85 PRO A CA 1
ATOM 621 C C . PRO A 1 85 ? -2.582 3.178 7.720 1.00 93.56 85 PRO A C 1
ATOM 623 O O . PRO A 1 85 ? -2.647 4.327 8.179 1.00 93.56 85 PRO A O 1
ATOM 626 N N . ILE A 1 86 ? -3.445 2.214 8.020 1.00 97.69 86 ILE A N 1
ATOM 627 C CA . ILE A 1 86 ? -4.499 2.318 9.018 1.00 97.69 86 ILE A CA 1
ATOM 628 C C . ILE A 1 86 ? -4.378 1.116 9.953 1.00 97.69 86 ILE A C 1
ATOM 630 O O . ILE A 1 86 ? -4.481 -0.033 9.525 1.00 97.69 86 ILE A O 1
ATOM 634 N N . THR A 1 87 ? -4.132 1.383 11.230 1.00 98.25 87 THR A N 1
ATOM 635 C CA . THR A 1 87 ? -4.080 0.350 12.268 1.00 98.25 87 THR A CA 1
ATOM 636 C C . THR A 1 87 ? -5.435 0.275 12.946 1.00 98.25 87 THR A C 1
ATOM 638 O O . THR A 1 87 ? -5.979 1.301 13.347 1.00 98.25 87 THR A O 1
ATOM 641 N N . ILE A 1 88 ? -5.974 -0.929 13.074 1.00 98.62 88 ILE A N 1
ATOM 642 C CA . ILE A 1 88 ? -7.210 -1.203 13.791 1.00 98.62 88 ILE A CA 1
ATOM 643 C C . ILE A 1 88 ? -6.858 -2.124 14.952 1.00 98.62 88 ILE A C 1
ATOM 645 O O . ILE A 1 88 ? -6.282 -3.188 14.742 1.00 98.62 88 ILE A O 1
ATOM 649 N N . THR A 1 89 ? -7.191 -1.726 16.172 1.00 98.50 89 THR A N 1
ATOM 650 C CA . THR A 1 89 ? -7.010 -2.559 17.362 1.00 98.50 89 THR A CA 1
ATOM 651 C C . THR A 1 89 ? -8.344 -2.809 18.033 1.00 98.50 89 THR A C 1
ATOM 653 O O . THR A 1 89 ? -9.266 -1.999 17.931 1.00 98.50 89 THR A O 1
ATOM 656 N N . ALA A 1 90 ? -8.459 -3.946 18.710 1.00 97.81 90 ALA A N 1
ATOM 657 C CA . ALA A 1 90 ? -9.639 -4.266 19.492 1.00 97.81 90 ALA A CA 1
ATOM 658 C C . ALA A 1 90 ? -9.244 -4.786 20.871 1.00 97.81 90 ALA A C 1
ATOM 660 O O . ALA A 1 90 ? -8.393 -5.665 20.999 1.00 97.81 90 ALA A O 1
ATOM 661 N N . THR A 1 91 ? -9.896 -4.261 21.900 1.00 96.81 91 THR A N 1
ATOM 662 C CA . THR A 1 91 ? -9.779 -4.733 23.282 1.00 96.81 91 THR A CA 1
ATOM 663 C C . THR A 1 91 ? -11.156 -5.089 23.823 1.00 96.81 91 THR A C 1
ATOM 665 O O . THR A 1 91 ? -12.179 -4.723 23.240 1.00 96.81 91 THR A O 1
ATOM 668 N N . GLU A 1 92 ? -11.196 -5.868 24.900 1.00 93.50 92 GLU A N 1
ATOM 669 C CA . GLU A 1 92 ? -12.440 -6.246 25.569 1.00 93.50 92 GLU A CA 1
ATOM 670 C C . GLU A 1 92 ? -12.563 -5.484 26.886 1.00 93.50 92 GLU A C 1
ATOM 672 O O . GLU A 1 92 ? -11.626 -5.451 27.686 1.00 93.50 92 GLU A O 1
ATOM 677 N N . ALA A 1 93 ? -13.723 -4.876 27.112 1.00 85.25 93 ALA A N 1
ATOM 678 C CA . ALA A 1 93 ? -14.072 -4.245 28.373 1.00 85.25 93 ALA A CA 1
ATOM 679 C C . ALA A 1 93 ? -15.575 -4.403 28.619 1.00 85.25 93 ALA A C 1
ATOM 681 O O . ALA A 1 93 ? -16.387 -4.123 27.743 1.00 85.25 93 ALA A O 1
ATOM 682 N N . ALA A 1 94 ? -15.948 -4.851 29.822 1.00 84.19 94 ALA A N 1
ATOM 683 C CA . ALA A 1 94 ? -17.345 -4.963 30.257 1.00 84.19 94 ALA A CA 1
ATOM 684 C C . ALA A 1 94 ? -18.273 -5.737 29.286 1.00 84.19 94 ALA A C 1
ATOM 686 O O . ALA A 1 94 ? -19.429 -5.367 29.103 1.00 84.19 94 ALA A O 1
ATOM 687 N N . GLY A 1 95 ? -17.774 -6.808 28.653 1.00 85.12 95 GLY A N 1
ATOM 688 C CA . GLY A 1 95 ? -18.554 -7.625 27.708 1.00 85.12 95 GLY A CA 1
ATOM 689 C C . GLY A 1 95 ? -18.807 -6.967 26.344 1.00 85.12 95 GLY A C 1
ATOM 690 O O . GLY A 1 95 ? -19.573 -7.492 25.536 1.00 85.12 95 GLY A O 1
ATOM 691 N N . ALA A 1 96 ? -18.160 -5.832 26.074 1.00 91.56 96 ALA A N 1
ATOM 692 C CA . ALA A 1 96 ? -18.125 -5.177 24.778 1.00 91.56 96 ALA A CA 1
ATOM 693 C C . ALA A 1 96 ? -16.696 -5.177 24.222 1.00 91.56 96 ALA A C 1
ATOM 695 O O . ALA A 1 96 ? -15.713 -5.156 24.971 1.00 91.56 96 ALA A O 1
ATOM 696 N N . SER A 1 97 ? -16.576 -5.157 22.896 1.00 94.12 97 SER A N 1
ATOM 697 C CA . SER A 1 97 ? -15.295 -4.909 22.244 1.00 94.12 97 SER A CA 1
ATOM 698 C C . SER A 1 97 ? -15.157 -3.430 21.906 1.00 94.12 97 SER A C 1
ATOM 700 O O . SER A 1 97 ? -15.973 -2.881 21.167 1.00 94.12 97 SER A O 1
ATOM 702 N N . THR A 1 98 ? -14.108 -2.797 22.420 1.00 96.38 98 THR A N 1
ATOM 703 C CA . THR A 1 98 ? -13.709 -1.448 22.020 1.00 96.38 98 THR A CA 1
ATOM 704 C C . THR A 1 98 ? -12.788 -1.560 20.818 1.00 96.38 98 THR A C 1
ATOM 706 O O . THR A 1 98 ? -11.698 -2.118 20.931 1.00 96.38 98 THR A O 1
ATOM 709 N N . VAL A 1 99 ? -13.219 -1.029 19.677 1.00 97.56 99 VAL A N 1
ATOM 710 C CA . VAL A 1 99 ? -12.468 -1.057 18.419 1.00 97.56 99 VAL A CA 1
ATOM 711 C C . VAL A 1 99 ? -11.978 0.347 18.108 1.00 97.56 99 VAL A C 1
ATOM 713 O O . VAL A 1 99 ? -12.781 1.273 18.004 1.00 97.56 99 VAL A O 1
ATOM 716 N N . VAL A 1 100 ? -10.666 0.502 17.950 1.00 97.88 100 VAL A N 1
ATOM 717 C CA . VAL A 1 100 ? -10.007 1.770 17.625 1.00 97.88 100 VAL A CA 1
ATOM 718 C C . VAL A 1 100 ? -9.425 1.672 16.225 1.00 97.88 100 VAL A C 1
ATOM 720 O O . VAL A 1 100 ? -8.699 0.730 15.923 1.00 97.88 100 VAL A O 1
ATOM 723 N N . MET A 1 101 ? -9.707 2.658 15.379 1.00 98.44 101 MET A N 1
ATOM 724 C CA . MET A 1 101 ? -9.114 2.802 14.051 1.00 98.44 101 MET A CA 1
ATOM 725 C C . MET A 1 101 ? -8.239 4.052 14.027 1.00 98.44 101 MET A C 1
ATOM 727 O O . MET A 1 101 ? -8.709 5.139 14.352 1.00 98.44 101 MET A O 1
ATOM 731 N N . GLU A 1 102 ? -6.974 3.913 13.630 1.00 98.38 102 GLU A N 1
ATOM 732 C CA . GLU A 1 102 ? -6.016 5.014 13.504 1.00 98.38 102 GLU A CA 1
ATOM 733 C C . GLU A 1 102 ? -5.434 5.069 12.087 1.00 98.38 102 GLU A C 1
ATOM 735 O O . GLU A 1 102 ? -4.642 4.212 11.694 1.00 98.38 102 GLU A O 1
ATOM 740 N N . ALA A 1 103 ? -5.777 6.116 11.334 1.00 97.38 103 ALA A N 1
ATOM 741 C CA . ALA A 1 103 ? -5.215 6.409 10.018 1.00 97.38 103 ALA A CA 1
ATOM 742 C C . ALA A 1 103 ? -4.068 7.424 10.128 1.00 97.38 103 ALA A C 1
ATOM 744 O O . ALA A 1 103 ? -4.247 8.519 10.669 1.00 97.38 103 ALA A O 1
ATOM 745 N N . LYS A 1 104 ? -2.889 7.089 9.583 1.00 95.44 104 LYS A N 1
ATOM 746 C CA . LYS A 1 104 ? -1.684 7.941 9.637 1.00 95.44 104 LYS A CA 1
ATOM 747 C C . LYS A 1 104 ? -1.304 8.452 8.252 1.00 95.44 104 LYS A C 1
ATOM 749 O O . LYS A 1 104 ? -0.642 7.757 7.487 1.00 95.44 104 LYS A O 1
ATOM 754 N N . LEU A 1 105 ? -1.649 9.699 7.956 1.00 93.38 105 LEU A N 1
ATOM 755 C CA . LEU A 1 105 ? -1.251 10.371 6.723 1.00 93.38 105 LEU A CA 1
ATOM 756 C C . LEU A 1 105 ? 0.165 10.933 6.860 1.00 93.38 105 LEU A C 1
ATOM 758 O O . LEU A 1 105 ? 0.508 11.608 7.834 1.00 93.38 105 LEU A O 1
ATOM 762 N N . ARG A 1 106 ? 0.993 10.671 5.849 1.00 87.88 106 ARG A N 1
ATOM 763 C CA . ARG A 1 106 ? 2.381 11.137 5.787 1.00 87.88 106 ARG A CA 1
ATOM 764 C C . ARG A 1 106 ? 2.426 12.645 5.517 1.00 87.88 106 ARG A C 1
ATOM 766 O O . ARG A 1 106 ? 1.469 13.230 5.014 1.00 87.88 106 ARG A O 1
ATOM 773 N N . ALA A 1 107 ? 3.574 13.262 5.786 1.00 87.31 107 ALA A N 1
ATOM 774 C CA . ALA A 1 107 ? 3.827 14.660 5.442 1.00 87.31 107 ALA A CA 1
ATOM 775 C C . ALA A 1 107 ? 3.443 14.979 3.980 1.00 87.31 107 ALA A C 1
ATOM 777 O O . ALA A 1 107 ? 3.728 14.216 3.042 1.00 87.31 107 ALA A O 1
ATOM 778 N N . GLY A 1 108 ? 2.757 16.104 3.794 1.00 86.69 108 GLY A N 1
ATOM 779 C CA . GLY A 1 108 ? 2.215 16.547 2.511 1.00 86.69 108 GLY A CA 1
ATOM 780 C C . GLY A 1 108 ? 0.981 15.777 2.028 1.00 86.69 108 GLY A C 1
ATOM 781 O O . GLY A 1 108 ? 0.495 16.064 0.941 1.00 86.69 108 GLY A O 1
ATOM 782 N N . GLN A 1 109 ? 0.474 14.790 2.776 1.00 89.25 109 GLN A N 1
ATOM 783 C CA . GLN A 1 109 ? -0.849 14.213 2.530 1.00 89.25 109 GLN A CA 1
ATOM 784 C C . GLN A 1 109 ? -1.890 14.924 3.386 1.00 89.25 109 GLN A C 1
ATOM 786 O O . GLN A 1 109 ? -1.656 15.237 4.554 1.00 89.25 109 GLN A O 1
ATOM 791 N N . SER A 1 110 ? -3.066 15.132 2.812 1.00 90.44 110 SER A N 1
ATOM 792 C CA . SER A 1 110 ? -4.214 15.667 3.523 1.00 90.44 110 SER A CA 1
ATOM 793 C C . SER A 1 110 ? -5.501 15.059 2.990 1.00 90.44 110 SER A C 1
ATOM 795 O O . SER A 1 110 ? -5.563 14.522 1.885 1.00 90.44 110 SER A O 1
ATOM 797 N N . THR A 1 111 ? -6.533 15.145 3.813 1.00 91.00 111 THR A N 1
ATOM 798 C CA . THR A 1 111 ? -7.922 14.912 3.439 1.00 91.00 111 THR A CA 1
ATOM 799 C C . THR A 1 111 ? -8.787 15.849 4.279 1.00 91.00 111 THR A C 1
ATOM 801 O O . THR A 1 111 ? -8.299 16.445 5.246 1.00 91.00 111 THR A O 1
ATOM 804 N N . LYS A 1 112 ? -10.054 16.018 3.900 1.00 93.50 112 LYS A N 1
ATOM 805 C CA . LYS A 1 112 ? -11.011 16.791 4.695 1.00 93.50 112 LYS A CA 1
ATOM 806 C C . LYS A 1 112 ? -11.359 16.012 5.960 1.00 93.50 112 LYS A C 1
ATOM 808 O O . LYS A 1 112 ? -11.570 14.805 5.893 1.00 93.50 112 LYS A O 1
ATOM 813 N N . ASP A 1 113 ? -11.487 16.714 7.081 1.00 94.44 113 ASP A N 1
ATOM 814 C CA . ASP A 1 113 ? -11.795 16.094 8.377 1.00 94.44 113 ASP A CA 1
ATOM 815 C C . ASP A 1 113 ? -13.135 15.351 8.332 1.00 94.44 113 ASP A C 1
ATOM 817 O O . ASP A 1 113 ? -13.233 14.235 8.830 1.00 94.44 113 ASP A O 1
ATOM 821 N N . THR A 1 114 ? -14.130 15.917 7.640 1.00 94.50 114 THR A N 1
ATOM 822 C CA . THR A 1 114 ? -15.418 15.255 7.397 1.00 94.50 114 THR A CA 1
ATOM 823 C C . THR A 1 114 ? -15.255 13.980 6.580 1.00 94.50 114 THR A C 1
ATOM 825 O O . THR A 1 114 ? -15.761 12.948 6.985 1.00 94.50 114 THR A O 1
ATOM 828 N N . ALA A 1 115 ? -14.477 14.002 5.494 1.00 94.19 115 ALA A N 1
ATOM 829 C CA . ALA A 1 115 ? -14.248 12.813 4.674 1.00 94.19 115 ALA A CA 1
ATOM 830 C C . ALA A 1 115 ? -13.528 11.696 5.450 1.00 94.19 115 ALA A C 1
ATOM 832 O O . ALA A 1 115 ? -13.888 10.532 5.312 1.00 94.19 115 ALA A O 1
ATOM 833 N N . ALA A 1 116 ? -12.537 12.041 6.283 1.00 95.19 116 ALA A N 1
ATOM 834 C CA . ALA A 1 116 ? -11.863 11.071 7.147 1.00 95.19 116 ALA A CA 1
ATOM 835 C C . ALA A 1 116 ? -12.820 10.475 8.186 1.00 95.19 116 ALA A C 1
ATOM 837 O O . ALA A 1 116 ? -12.886 9.256 8.325 1.00 95.19 116 ALA A O 1
ATOM 838 N N . ARG A 1 117 ? -13.575 11.325 8.890 1.00 96.94 117 ARG A N 1
ATOM 839 C CA . ARG A 1 117 ? -14.557 10.892 9.888 1.00 96.94 117 ARG A CA 1
ATOM 840 C C . ARG A 1 117 ? -15.622 9.998 9.266 1.00 96.94 117 ARG A C 1
ATOM 842 O O . ARG A 1 117 ? -15.873 8.916 9.781 1.00 96.94 117 ARG A O 1
ATOM 849 N N . ASP A 1 118 ? -16.225 10.442 8.169 1.00 96.69 118 ASP A N 1
ATOM 850 C CA . ASP A 1 118 ? -17.334 9.743 7.528 1.00 96.69 118 ASP A CA 1
ATOM 851 C C . ASP A 1 118 ? -16.876 8.365 7.016 1.00 96.69 118 ASP A C 1
ATOM 853 O O . ASP A 1 118 ? -17.576 7.381 7.230 1.00 96.69 118 ASP A O 1
ATOM 857 N N . GLU A 1 119 ? -15.672 8.252 6.439 1.00 95.56 119 GLU A N 1
ATOM 858 C CA . GLU A 1 119 ? -15.119 6.963 5.996 1.00 95.56 119 GLU A CA 1
ATOM 859 C C . GLU A 1 119 ? -14.791 6.027 7.171 1.00 95.56 119 GLU A C 1
ATOM 861 O O . GLU A 1 119 ? -15.191 4.861 7.164 1.00 95.56 119 GLU A O 1
ATOM 866 N N . MET A 1 120 ? -14.105 6.525 8.208 1.00 97.50 120 MET A N 1
ATOM 867 C CA . MET A 1 120 ? -13.758 5.719 9.387 1.00 97.50 120 MET A CA 1
ATOM 868 C C . MET A 1 120 ? -15.014 5.229 10.113 1.00 97.50 120 MET A C 1
ATOM 870 O O . MET A 1 120 ? -15.116 4.049 10.452 1.00 97.50 120 MET A O 1
ATOM 874 N N . CYS A 1 121 ? -16.004 6.103 10.294 1.00 97.00 121 CYS A N 1
ATOM 875 C CA . CYS A 1 121 ? -17.258 5.742 10.941 1.00 97.00 121 CYS A CA 1
ATOM 876 C C . CYS A 1 121 ? -18.141 4.855 10.071 1.00 97.00 121 CYS A C 1
ATOM 878 O O . CYS A 1 121 ? -18.772 3.942 10.600 1.00 97.00 121 CYS A O 1
ATOM 880 N N . ALA A 1 122 ? -18.130 5.021 8.746 1.00 96.25 122 ALA A N 1
ATOM 881 C CA . ALA A 1 122 ? -18.805 4.091 7.846 1.00 96.25 122 ALA A CA 1
ATOM 882 C C . ALA A 1 122 ? -18.249 2.664 7.964 1.00 96.25 122 ALA A C 1
ATOM 884 O O . ALA A 1 122 ? -19.005 1.709 7.796 1.00 96.25 122 ALA A O 1
ATOM 885 N N . MET A 1 123 ? -16.955 2.494 8.254 1.00 97.31 123 MET A N 1
ATOM 886 C CA . MET A 1 123 ? -16.369 1.173 8.503 1.00 97.31 123 MET A CA 1
ATOM 887 C C . MET A 1 123 ? -16.691 0.657 9.907 1.00 97.31 123 MET A C 1
ATOM 889 O O . MET A 1 123 ? -17.209 -0.448 10.045 1.00 97.31 123 MET A O 1
ATOM 893 N N . LEU A 1 124 ? -16.425 1.454 10.945 1.00 97.31 124 LEU A N 1
ATOM 894 C CA . LEU A 1 124 ? -16.604 1.037 12.339 1.00 97.31 124 LEU A CA 1
ATOM 895 C C . LEU A 1 124 ? -18.070 0.722 12.681 1.00 97.31 124 LEU A C 1
ATOM 897 O O . LEU A 1 124 ? -18.342 -0.263 13.364 1.00 97.31 124 LEU A O 1
ATOM 901 N N . ASN A 1 125 ? -19.024 1.483 12.142 1.00 95.81 125 ASN A N 1
ATOM 902 C CA . ASN A 1 125 ? -20.452 1.281 12.411 1.00 95.81 125 ASN A CA 1
ATOM 903 C C . ASN A 1 125 ? -21.042 0.045 11.704 1.00 95.81 125 ASN A C 1
ATOM 905 O O . ASN A 1 125 ? -22.189 -0.320 11.957 1.00 95.81 125 ASN A O 1
ATOM 909 N N . GLN A 1 126 ? -20.285 -0.623 10.825 1.00 96.31 126 GLN A N 1
ATOM 910 C CA . GLN A 1 126 ? -20.707 -1.898 10.232 1.00 96.31 126 GLN A CA 1
ATOM 911 C C . GLN A 1 126 ? -20.451 -3.102 11.144 1.00 96.31 126 GLN A C 1
ATOM 913 O O . GLN A 1 126 ? -20.998 -4.177 10.880 1.00 96.31 126 GLN A O 1
ATOM 918 N N . ILE A 1 127 ? -19.640 -2.947 12.195 1.00 96.50 127 ILE A N 1
ATOM 919 C CA . ILE A 1 127 ? -19.332 -4.036 13.121 1.00 96.50 127 ILE A CA 1
ATOM 920 C C . ILE A 1 127 ? -20.577 -4.356 13.947 1.00 96.50 127 ILE A C 1
ATOM 922 O O . ILE A 1 127 ? -21.223 -3.477 14.515 1.00 96.50 127 ILE A O 1
ATOM 926 N N . LYS A 1 128 ? -20.912 -5.643 14.030 1.00 96.62 128 LYS A N 1
ATOM 927 C CA . LYS A 1 128 ? -22.079 -6.140 14.759 1.00 96.62 128 LYS A CA 1
ATOM 928 C C . LYS A 1 128 ? -21.654 -7.015 15.932 1.00 96.62 128 LYS A C 1
ATOM 930 O O . LYS A 1 128 ? -20.654 -7.732 15.858 1.00 96.62 128 LYS A O 1
ATOM 935 N N . GLY A 1 129 ? -22.461 -6.982 16.987 1.00 95.69 129 GLY A N 1
ATOM 936 C CA . GLY A 1 129 ? -22.403 -7.909 18.115 1.00 95.69 129 GLY A CA 1
ATOM 937 C C . GLY A 1 129 ? -23.211 -9.190 17.894 1.00 95.69 129 GLY A C 1
ATOM 938 O O . GLY A 1 129 ? -23.932 -9.354 16.899 1.00 95.69 129 GLY A O 1
ATOM 939 N N . GLY A 1 130 ? -23.097 -10.113 18.847 1.00 95.81 130 GLY A N 1
ATOM 940 C CA . GLY A 1 130 ? -23.909 -11.321 18.946 1.00 95.81 130 GLY A CA 1
ATOM 941 C C . GLY A 1 130 ? -23.809 -12.247 17.728 1.00 95.81 130 GLY A C 1
ATOM 942 O O . GLY A 1 130 ? -22.785 -12.346 17.051 1.00 95.81 130 GLY A O 1
ATOM 943 N N . LYS A 1 131 ? -24.906 -12.955 17.425 1.00 96.44 131 LYS A N 1
ATOM 944 C CA . LYS A 1 131 ? -24.955 -13.938 16.323 1.00 96.44 131 LYS A CA 1
ATOM 945 C C . LYS A 1 131 ? -24.681 -13.314 14.951 1.00 96.44 131 LYS A C 1
ATOM 947 O O . LYS A 1 131 ? -24.028 -13.945 14.122 1.00 96.44 131 LYS A O 1
ATOM 952 N N . ALA A 1 132 ? -25.161 -12.091 14.721 1.00 95.50 132 ALA A N 1
ATOM 953 C CA . ALA A 1 132 ? -24.924 -11.371 13.472 1.00 95.50 132 ALA A CA 1
ATOM 954 C C . ALA A 1 132 ? -23.435 -11.034 13.301 1.00 95.50 132 ALA A C 1
ATOM 956 O O . ALA A 1 132 ? -22.882 -11.262 12.226 1.00 95.50 132 ALA A O 1
ATOM 957 N N . GLY A 1 133 ? -22.780 -10.581 14.375 1.00 95.62 133 GLY A N 1
ATOM 958 C CA . GLY A 1 133 ? -21.338 -10.347 14.409 1.00 95.62 133 GLY A CA 1
ATOM 959 C C . GLY A 1 133 ? -20.522 -11.598 14.110 1.00 95.62 133 GLY A C 1
ATOM 960 O O . GLY A 1 133 ? -19.621 -11.571 13.277 1.00 95.62 133 GLY A O 1
ATOM 961 N N . LEU A 1 134 ? -20.886 -12.732 14.716 1.00 96.69 134 LEU A N 1
ATOM 962 C CA . LEU A 1 134 ? -20.224 -14.016 14.464 1.00 96.69 134 LEU A CA 1
ATOM 963 C C . LEU A 1 134 ? -20.349 -14.471 13.002 1.00 96.69 134 LEU A C 1
ATOM 965 O O . LEU A 1 134 ? -19.390 -14.996 12.438 1.00 96.69 134 LEU A O 1
ATOM 969 N N . ALA A 1 135 ? -21.512 -14.283 12.377 1.00 95.62 135 ALA A N 1
ATOM 970 C CA . ALA A 1 135 ? -21.716 -14.624 10.970 1.00 95.62 135 ALA A CA 1
ATOM 971 C C . ALA A 1 135 ? -20.912 -13.707 10.030 1.00 95.62 135 ALA A C 1
ATOM 973 O O . ALA A 1 135 ? -20.265 -14.188 9.096 1.00 95.62 135 ALA A O 1
ATOM 974 N N . ALA A 1 136 ? -20.904 -12.401 10.306 1.00 94.56 136 ALA A N 1
ATOM 975 C CA . ALA A 1 136 ? -20.109 -11.435 9.554 1.00 94.56 136 ALA A CA 1
ATOM 976 C C . ALA A 1 136 ? -18.602 -11.707 9.704 1.00 94.56 136 ALA A C 1
ATOM 978 O O . ALA A 1 136 ? -17.883 -11.723 8.708 1.00 94.56 136 ALA A O 1
ATOM 979 N N . ALA A 1 137 ? -18.136 -12.028 10.917 1.00 96.31 137 ALA A N 1
ATOM 980 C CA . ALA A 1 137 ? -16.745 -12.384 11.188 1.00 96.31 137 ALA A CA 1
ATOM 981 C C . ALA A 1 137 ? -16.298 -13.589 10.353 1.00 96.31 137 ALA A C 1
ATOM 983 O O . ALA A 1 137 ? -15.261 -13.527 9.705 1.00 96.31 137 ALA A O 1
ATOM 984 N N . LYS A 1 138 ? -17.110 -14.655 10.291 1.00 94.69 138 LYS A N 1
ATOM 985 C CA . LYS A 1 138 ? -16.819 -15.837 9.458 1.00 94.69 138 LYS A CA 1
ATOM 986 C C . LYS A 1 138 ? -16.639 -15.499 7.978 1.00 94.69 138 LYS A C 1
ATOM 988 O O . LYS A 1 138 ? -15.829 -16.135 7.321 1.00 94.69 138 LYS A O 1
ATOM 993 N N . SER A 1 139 ? -17.382 -14.517 7.470 1.00 88.44 139 SER A N 1
ATOM 994 C CA . SER A 1 139 ? -17.276 -14.069 6.074 1.00 88.44 139 SER A CA 1
ATOM 995 C C . SER A 1 139 ? -16.048 -13.184 5.836 1.00 88.44 139 SER A C 1
ATOM 997 O O . SER A 1 139 ? -15.563 -13.089 4.714 1.00 88.44 139 SER A O 1
ATOM 999 N N . GLY A 1 140 ? -15.553 -12.522 6.886 1.00 90.62 140 GLY A N 1
ATOM 1000 C CA . GLY A 1 140 ? -14.332 -11.722 6.841 1.00 90.62 140 GLY A CA 1
ATOM 1001 C C . GLY A 1 140 ? -13.047 -12.542 6.974 1.00 90.62 140 GLY A C 1
ATOM 1002 O O . GLY A 1 140 ? -12.011 -12.133 6.448 1.00 90.62 140 GLY A O 1
ATOM 1003 N N . VAL A 1 141 ? -13.114 -13.726 7.596 1.00 91.06 141 VAL A N 1
ATOM 1004 C CA . VAL A 1 141 ? -11.990 -14.673 7.634 1.00 91.06 141 VAL A CA 1
ATOM 1005 C C . VAL A 1 141 ? -11.583 -15.033 6.211 1.00 91.06 141 VAL A C 1
ATOM 1007 O O . VAL A 1 141 ? -12.390 -15.498 5.410 1.00 91.06 141 VAL A O 1
ATOM 1010 N N . GLY A 1 142 ? -10.309 -14.828 5.887 1.00 84.19 142 GLY A N 1
ATOM 1011 C CA . GLY A 1 142 ? -9.794 -15.135 4.554 1.00 84.19 142 GLY A CA 1
ATOM 1012 C C . GLY A 1 142 ? -10.170 -14.110 3.482 1.00 84.19 142 GLY A C 1
ATOM 1013 O O . GLY A 1 142 ? -9.693 -14.249 2.359 1.00 84.19 142 GLY A O 1
ATOM 1014 N N . ALA A 1 143 ? -10.944 -13.065 3.805 1.00 88.12 143 ALA A N 1
ATOM 1015 C CA . ALA A 1 143 ? -11.287 -12.028 2.842 1.00 88.12 143 ALA A CA 1
ATOM 1016 C C . ALA A 1 143 ? -10.015 -11.367 2.297 1.00 88.12 143 ALA A C 1
ATOM 1018 O O . ALA A 1 143 ? -9.090 -11.020 3.047 1.00 88.12 143 ALA A O 1
ATOM 1019 N N . THR A 1 144 ? -9.978 -11.222 0.978 1.00 84.25 144 THR A N 1
ATOM 1020 C CA . THR A 1 144 ? -8.918 -10.553 0.233 1.00 84.25 144 THR A CA 1
ATOM 1021 C C . THR A 1 144 ? -9.507 -9.388 -0.539 1.00 84.25 144 THR A C 1
ATOM 1023 O O . THR A 1 144 ? -10.672 -9.394 -0.942 1.00 84.25 144 THR A O 1
ATOM 1026 N N . THR A 1 145 ? -8.694 -8.359 -0.718 1.00 83.81 145 THR A N 1
ATOM 1027 C CA . THR A 1 145 ? -9.052 -7.166 -1.474 1.00 83.81 145 THR A CA 1
ATOM 1028 C C . THR A 1 145 ? -9.348 -7.536 -2.922 1.00 83.81 145 THR A C 1
ATOM 1030 O O . THR A 1 145 ? -8.573 -8.256 -3.557 1.00 83.81 145 THR A O 1
ATOM 1033 N N . VAL A 1 146 ? -10.461 -7.039 -3.463 1.00 72.25 146 VAL A N 1
ATOM 1034 C CA . VAL A 1 146 ? -10.764 -7.200 -4.890 1.00 72.25 146 VAL A CA 1
ATOM 1035 C C . VAL A 1 146 ? -9.681 -6.497 -5.708 1.00 72.25 146 VAL A C 1
ATOM 1037 O O . VAL A 1 146 ? -9.304 -5.365 -5.403 1.00 72.25 146 VAL A O 1
ATOM 1040 N N . ALA A 1 147 ? -9.184 -7.159 -6.755 1.00 67.69 147 ALA A N 1
ATOM 1041 C CA . ALA A 1 147 ? -8.156 -6.598 -7.620 1.00 67.69 147 ALA A CA 1
ATOM 1042 C C . ALA A 1 147 ? -8.651 -5.295 -8.273 1.00 67.69 147 ALA A C 1
ATOM 1044 O O . ALA A 1 147 ? -9.578 -5.301 -9.085 1.00 67.69 147 ALA A O 1
ATOM 1045 N N . ALA A 1 148 ? -8.026 -4.175 -7.907 1.00 72.81 148 ALA A N 1
ATOM 1046 C CA . ALA A 1 148 ? -8.269 -2.890 -8.544 1.00 72.81 148 ALA A CA 1
ATOM 1047 C C . ALA A 1 148 ? -7.743 -2.886 -9.989 1.00 72.81 148 ALA A C 1
ATOM 1049 O O . ALA A 1 148 ? -6.882 -3.686 -10.365 1.00 72.81 148 ALA A O 1
ATOM 1050 N N . ALA A 1 149 ? -8.235 -1.945 -10.799 1.00 84.06 149 ALA A N 1
ATOM 1051 C CA . ALA A 1 149 ? -7.659 -1.683 -12.114 1.00 84.06 149 ALA A CA 1
ATOM 1052 C C . ALA A 1 149 ? -6.149 -1.373 -11.997 1.00 84.06 149 ALA A C 1
ATOM 1054 O O . ALA A 1 149 ? -5.732 -0.792 -10.989 1.00 84.06 149 ALA A O 1
ATOM 1055 N N . PRO A 1 150 ? -5.333 -1.698 -13.021 1.00 89.00 150 PRO A N 1
ATOM 1056 C CA . PRO A 1 150 ? -3.903 -1.428 -12.981 1.00 89.00 150 PRO A CA 1
ATOM 1057 C C . PRO A 1 150 ? -3.593 0.037 -12.669 1.00 89.00 150 PRO A C 1
ATOM 1059 O O . PRO A 1 150 ? -4.122 0.952 -13.312 1.00 89.00 150 PRO A O 1
ATOM 1062 N N . VAL A 1 151 ? -2.695 0.264 -11.712 1.00 90.38 151 VAL A N 1
ATOM 1063 C CA . VAL A 1 151 ? -2.233 1.613 -11.373 1.00 90.38 151 VAL A CA 1
ATOM 1064 C C . VAL A 1 151 ? -1.310 2.102 -12.486 1.00 90.38 151 VAL A C 1
ATOM 1066 O O . VAL A 1 151 ? -0.304 1.467 -12.802 1.00 90.38 151 VAL A O 1
ATOM 1069 N N . LYS A 1 152 ? -1.662 3.227 -13.110 1.00 93.06 152 LYS A N 1
ATOM 1070 C CA . LYS A 1 1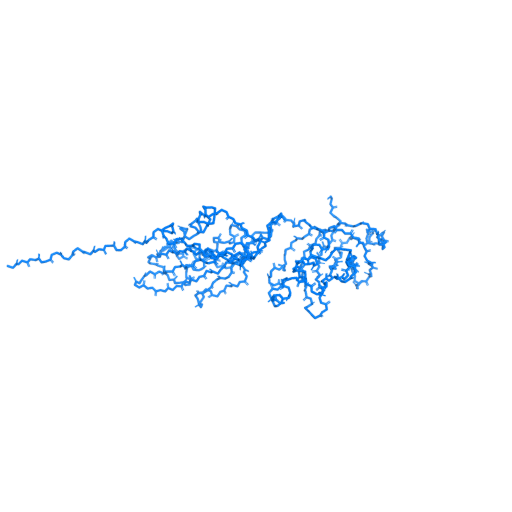52 ? -0.902 3.811 -14.223 1.00 93.06 152 LYS A CA 1
ATOM 1071 C C . LYS A 1 152 ? 0.124 4.807 -13.695 1.00 93.06 152 LYS A C 1
ATOM 1073 O O . LYS A 1 152 ? -0.262 5.755 -13.014 1.00 93.06 152 LYS A O 1
ATOM 1078 N N . MET A 1 153 ? 1.399 4.623 -14.026 1.00 92.56 153 MET A N 1
ATOM 1079 C CA . MET A 1 153 ? 2.467 5.563 -13.668 1.00 92.56 153 MET A CA 1
ATOM 1080 C C . MET A 1 153 ? 3.728 5.340 -14.504 1.00 92.56 153 MET A C 1
ATOM 1082 O O . MET A 1 153 ? 3.962 4.236 -14.977 1.00 92.56 153 MET A O 1
ATOM 1086 N N . ASN A 1 154 ? 4.586 6.352 -14.619 1.00 94.88 154 ASN A N 1
ATOM 1087 C CA . ASN A 1 154 ? 5.866 6.180 -15.302 1.00 94.88 154 ASN A CA 1
ATOM 1088 C C . ASN A 1 154 ? 6.894 5.439 -14.422 1.00 94.88 154 ASN A C 1
ATOM 1090 O O . ASN A 1 154 ? 6.792 5.413 -13.188 1.00 94.88 154 ASN A O 1
ATOM 1094 N N . SER A 1 155 ? 7.918 4.872 -15.059 1.00 96.19 155 SER A N 1
ATOM 1095 C CA . SER A 1 155 ? 8.954 4.059 -14.417 1.00 96.19 155 SER A CA 1
ATOM 1096 C C . SER A 1 155 ? 9.752 4.816 -13.356 1.00 96.19 155 SER A C 1
ATOM 1098 O O . SER A 1 155 ? 10.064 4.245 -12.311 1.00 96.19 155 SER A O 1
ATOM 1100 N N . LEU A 1 156 ? 10.038 6.105 -13.571 1.00 93.94 156 LEU A N 1
ATOM 1101 C CA . LEU A 1 156 ? 10.752 6.936 -12.602 1.00 93.94 156 LEU A CA 1
ATOM 1102 C C . LEU A 1 156 ? 9.917 7.151 -11.335 1.00 93.94 156 LEU A C 1
ATOM 1104 O O . LEU A 1 156 ? 10.424 6.960 -10.232 1.00 93.94 156 LEU A O 1
ATOM 1108 N N . SER A 1 157 ? 8.637 7.498 -11.478 1.00 91.81 157 SER A N 1
ATOM 1109 C CA . SER A 1 157 ? 7.724 7.676 -10.348 1.00 91.81 157 SER A CA 1
ATOM 1110 C C . SER A 1 157 ? 7.536 6.376 -9.569 1.00 91.81 157 SER A C 1
ATOM 1112 O O . SER A 1 157 ? 7.537 6.404 -8.339 1.00 91.81 157 SER A O 1
ATOM 1114 N N . PHE A 1 158 ? 7.428 5.235 -10.260 1.00 94.94 158 PHE A N 1
ATOM 1115 C CA . PHE A 1 158 ? 7.307 3.939 -9.593 1.00 94.94 158 PHE A CA 1
ATOM 1116 C C . PHE A 1 158 ? 8.582 3.581 -8.828 1.00 94.94 158 PHE A C 1
ATOM 1118 O O . PHE A 1 158 ? 8.518 3.255 -7.646 1.00 94.94 158 PHE A O 1
ATOM 1125 N N . SER A 1 159 ? 9.749 3.742 -9.457 1.00 95.56 159 SER A N 1
ATOM 1126 C CA . SER A 1 159 ? 11.046 3.517 -8.817 1.00 95.56 159 SER A CA 1
ATOM 1127 C C . SER A 1 159 ? 11.257 4.398 -7.592 1.00 95.56 159 SER A C 1
ATOM 1129 O O . SER A 1 159 ? 11.577 3.888 -6.523 1.00 95.56 159 SER A O 1
ATOM 1131 N N . GLN A 1 160 ? 11.014 5.706 -7.703 1.00 92.69 160 GLN A N 1
ATOM 1132 C CA . GLN A 1 160 ? 11.125 6.632 -6.573 1.00 92.69 160 GLN A CA 1
ATOM 1133 C C . GLN A 1 160 ? 10.199 6.237 -5.423 1.00 92.69 160 GLN A C 1
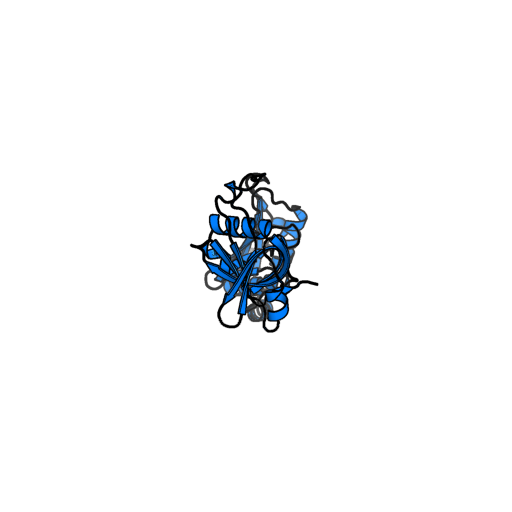ATOM 1135 O O . GLN A 1 160 ? 10.584 6.334 -4.256 1.00 92.69 160 GLN A O 1
ATOM 1140 N N . GLN A 1 161 ? 8.986 5.791 -5.744 1.00 91.44 161 GLN A N 1
ATOM 1141 C CA . GLN A 1 161 ? 8.032 5.375 -4.738 1.00 91.44 161 GLN A CA 1
ATOM 1142 C C . GLN A 1 161 ? 8.468 4.096 -4.023 1.00 91.44 161 GLN A C 1
ATOM 1144 O O . GLN A 1 161 ? 8.499 4.085 -2.790 1.00 91.44 161 GLN A O 1
ATOM 1149 N N . VAL A 1 162 ? 8.850 3.055 -4.766 1.00 94.69 162 VAL A N 1
ATOM 1150 C CA . VAL A 1 162 ? 9.339 1.805 -4.171 1.00 94.69 162 VAL A CA 1
ATOM 1151 C C . VAL A 1 162 ? 10.616 2.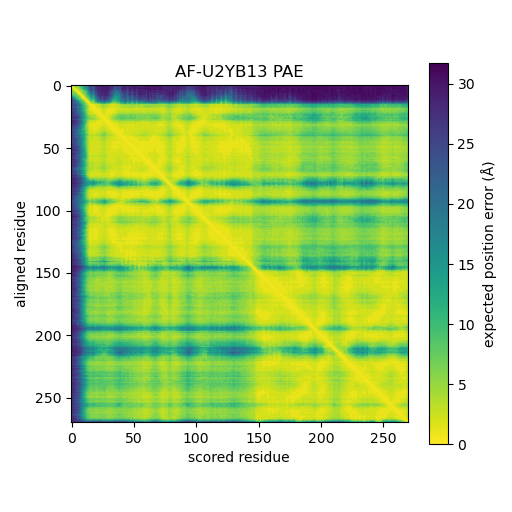064 -3.376 1.00 94.69 162 VAL A C 1
ATOM 1153 O O . VAL A 1 162 ? 10.712 1.604 -2.241 1.00 94.69 162 VAL A O 1
ATOM 1156 N N . SER A 1 163 ? 11.541 2.892 -3.873 1.00 95.00 163 SER A N 1
ATOM 1157 C CA . SER A 1 163 ? 12.736 3.288 -3.120 1.00 95.00 163 SER A CA 1
ATOM 1158 C C . SER A 1 163 ? 12.388 3.982 -1.807 1.00 95.00 163 SER A C 1
ATOM 1160 O O . SER A 1 163 ? 13.012 3.722 -0.781 1.00 95.00 163 SER A O 1
ATOM 1162 N N . LYS A 1 164 ? 11.378 4.858 -1.804 1.00 91.31 164 LYS A N 1
ATOM 1163 C CA . LYS A 1 164 ? 10.947 5.536 -0.578 1.00 91.31 164 LYS A CA 1
ATOM 1164 C C . LYS A 1 164 ? 10.237 4.635 0.407 1.00 91.31 164 LYS A C 1
ATOM 1166 O O . LYS A 1 164 ? 10.398 4.825 1.609 1.00 91.31 164 LYS A O 1
ATOM 1171 N N . ASP A 1 165 ? 9.452 3.680 -0.065 1.00 91.62 165 ASP A N 1
ATOM 1172 C CA . ASP A 1 165 ? 8.882 2.679 0.828 1.00 91.62 165 ASP A CA 1
ATOM 1173 C C . ASP A 1 165 ? 9.970 1.727 1.355 1.00 91.62 165 ASP A C 1
ATOM 1175 O O . ASP A 1 165 ? 9.921 1.368 2.528 1.00 91.62 165 ASP A O 1
ATOM 1179 N N . THR A 1 166 ? 11.000 1.430 0.555 1.00 93.56 166 THR A N 1
ATOM 1180 C CA . THR A 1 166 ? 12.173 0.629 0.952 1.00 93.56 166 THR A CA 1
ATOM 1181 C C . THR A 1 166 ? 12.995 1.318 2.041 1.00 93.56 166 THR A C 1
ATOM 1183 O O . THR A 1 166 ? 13.268 0.712 3.070 1.00 93.56 166 THR A O 1
ATOM 1186 N N . GLU A 1 167 ? 13.330 2.603 1.869 1.00 92.38 167 GLU A N 1
ATOM 1187 C CA . GLU A 1 167 ? 14.055 3.410 2.870 1.00 92.38 167 GLU A CA 1
ATOM 1188 C C . GLU A 1 167 ? 13.320 3.456 4.219 1.00 92.38 167 GLU A C 1
ATOM 1190 O O . GLU A 1 167 ? 13.941 3.532 5.275 1.00 92.38 167 GLU A O 1
ATOM 1195 N N . ARG A 1 168 ? 11.984 3.408 4.190 1.00 89.00 168 ARG A N 1
ATOM 1196 C CA . ARG A 1 168 ? 11.151 3.426 5.397 1.00 89.00 168 ARG A CA 1
ATOM 1197 C C . ARG A 1 168 ? 11.045 2.058 6.054 1.00 89.00 168 ARG A C 1
ATOM 1199 O O . ARG A 1 168 ? 11.096 1.975 7.275 1.00 89.00 168 ARG A O 1
ATOM 1206 N N . ASN A 1 169 ? 10.782 1.027 5.255 1.00 90.31 169 ASN A N 1
ATOM 1207 C CA . ASN A 1 169 ? 10.644 -0.350 5.703 1.00 90.31 169 ASN A CA 1
ATOM 1208 C C . ASN A 1 169 ? 10.694 -1.305 4.498 1.00 90.31 169 ASN A C 1
ATOM 1210 O O . ASN A 1 169 ? 9.656 -1.611 3.901 1.00 90.31 169 ASN A O 1
ATOM 1214 N N . ALA A 1 170 ? 11.888 -1.804 4.180 1.00 90.81 170 ALA A N 1
ATOM 1215 C CA . ALA A 1 170 ? 12.111 -2.768 3.102 1.00 90.81 170 ALA A CA 1
ATOM 1216 C C . ALA A 1 170 ? 11.243 -4.033 3.242 1.00 90.81 170 ALA A C 1
ATOM 1218 O O . ALA A 1 170 ? 10.598 -4.440 2.273 1.00 90.81 170 ALA A O 1
ATOM 1219 N N . ALA A 1 171 ? 11.105 -4.570 4.460 1.00 89.19 171 ALA A N 1
ATOM 1220 C CA . ALA A 1 171 ? 10.329 -5.785 4.725 1.00 89.19 171 ALA A CA 1
ATOM 1221 C C . ALA A 1 171 ? 8.835 -5.640 4.373 1.00 89.19 171 ALA A C 1
ATOM 1223 O O . ALA A 1 171 ? 8.164 -6.617 4.047 1.00 89.19 171 ALA A O 1
ATOM 1224 N N . GLY A 1 172 ? 8.301 -4.415 4.401 1.00 89.00 172 GLY A N 1
ATOM 1225 C CA . GLY A 1 172 ? 6.907 -4.136 4.054 1.00 89.00 172 GLY A CA 1
ATOM 1226 C C . GLY A 1 172 ? 6.647 -3.944 2.557 1.00 89.00 172 GLY A C 1
ATOM 1227 O O . GLY A 1 172 ? 5.486 -3.836 2.160 1.00 89.00 172 GLY A O 1
ATOM 1228 N N . VAL A 1 173 ? 7.687 -3.861 1.718 1.00 92.38 173 VAL A N 1
ATOM 1229 C CA . VAL A 1 173 ? 7.537 -3.566 0.283 1.00 92.38 173 VAL A CA 1
ATOM 1230 C C . VAL A 1 173 ? 6.798 -4.699 -0.416 1.00 92.38 173 VAL A C 1
ATOM 1232 O O . VAL A 1 173 ? 5.771 -4.460 -1.046 1.00 92.38 173 VAL A O 1
ATOM 1235 N N . LEU A 1 174 ? 7.252 -5.945 -0.277 1.00 91.06 174 LEU A N 1
ATOM 1236 C CA . LEU A 1 174 ? 6.605 -7.043 -0.992 1.00 91.06 174 LEU A CA 1
ATOM 1237 C C . LEU A 1 174 ? 5.161 -7.254 -0.514 1.00 91.06 174 LEU A C 1
ATOM 1239 O O . LEU A 1 174 ? 4.280 -7.426 -1.349 1.00 91.06 174 LEU A O 1
ATOM 1243 N N . THR A 1 175 ? 4.893 -7.131 0.788 1.00 88.62 175 THR A N 1
ATOM 1244 C CA . THR A 1 175 ? 3.526 -7.154 1.339 1.00 88.62 175 THR A CA 1
ATOM 1245 C C . THR A 1 175 ? 2.634 -6.083 0.711 1.00 88.62 175 THR A C 1
ATOM 1247 O O . THR A 1 175 ? 1.481 -6.351 0.394 1.00 88.62 175 THR A O 1
ATOM 1250 N N . ARG A 1 176 ? 3.172 -4.880 0.472 1.00 89.00 176 ARG A N 1
ATOM 1251 C CA . ARG A 1 176 ? 2.435 -3.763 -0.135 1.00 89.00 176 ARG A CA 1
ATOM 1252 C C . ARG A 1 176 ? 2.149 -3.964 -1.617 1.00 89.00 176 ARG A C 1
ATOM 1254 O O . ARG A 1 176 ? 1.101 -3.526 -2.084 1.00 89.00 176 ARG A O 1
ATOM 1261 N N . TYR A 1 177 ? 3.095 -4.510 -2.375 1.00 91.19 177 TYR A N 1
ATOM 1262 C CA . TYR A 1 177 ? 3.033 -4.476 -3.839 1.00 91.19 177 TYR A CA 1
ATOM 1263 C C . TYR A 1 177 ? 2.653 -5.814 -4.475 1.00 91.19 177 TYR A C 1
ATOM 1265 O O . TYR A 1 177 ? 2.083 -5.807 -5.563 1.00 91.19 177 TYR A O 1
ATOM 1273 N N . LYS A 1 178 ? 2.940 -6.956 -3.841 1.00 91.25 178 LYS A N 1
ATOM 1274 C CA . LYS A 1 178 ? 2.747 -8.284 -4.444 1.00 91.25 178 LYS A CA 1
ATOM 1275 C C . LYS A 1 178 ? 1.301 -8.503 -4.883 1.00 91.25 178 LYS A C 1
ATOM 1277 O O . LYS A 1 178 ? 0.363 -8.226 -4.147 1.00 91.25 178 LYS A O 1
ATOM 1282 N N . GLY A 1 179 ? 1.127 -9.020 -6.097 1.00 90.06 179 GLY A N 1
ATOM 1283 C CA . GLY A 1 179 ? -0.188 -9.270 -6.686 1.00 90.06 179 GLY A CA 1
ATOM 1284 C C . GLY A 1 179 ? -0.873 -8.029 -7.266 1.00 90.06 179 GLY A C 1
ATOM 1285 O O . GLY A 1 179 ? -1.852 -8.180 -7.994 1.00 90.06 179 GLY A O 1
ATOM 1286 N N . LYS A 1 180 ? -0.357 -6.815 -7.027 1.00 90.31 180 LYS A N 1
ATOM 1287 C CA . LYS A 1 180 ? -0.902 -5.596 -7.635 1.00 90.31 180 LYS A CA 1
ATOM 1288 C C . LYS A 1 180 ? -0.439 -5.444 -9.073 1.00 90.31 180 LYS A C 1
ATOM 1290 O O . LYS A 1 180 ? 0.716 -5.721 -9.410 1.00 90.31 180 LYS A O 1
ATOM 1295 N N . GLN A 1 181 ? -1.352 -4.956 -9.905 1.00 93.31 181 GLN A N 1
ATOM 1296 C CA . GLN A 1 181 ? -1.081 -4.657 -11.301 1.00 93.31 181 GLN A CA 1
ATOM 1297 C C . GLN A 1 181 ? -0.709 -3.193 -11.493 1.00 93.31 181 GLN A C 1
ATOM 1299 O O . GLN A 1 181 ? -1.359 -2.291 -10.962 1.00 93.31 181 GLN A O 1
ATOM 1304 N N . PHE A 1 182 ? 0.312 -2.968 -12.310 1.00 94.56 182 PHE A N 1
ATOM 1305 C CA . PHE A 1 182 ? 0.752 -1.641 -12.715 1.00 94.56 182 PHE A CA 1
ATOM 1306 C C . PHE A 1 182 ? 0.854 -1.582 -14.229 1.00 94.56 182 PHE A C 1
ATOM 1308 O O . PHE A 1 182 ? 1.351 -2.515 -14.858 1.00 94.56 182 PHE A O 1
ATOM 1315 N N . THR A 1 183 ? 0.417 -0.465 -14.804 1.00 96.56 183 THR A N 1
ATOM 1316 C CA . THR A 1 183 ? 0.738 -0.089 -16.179 1.00 96.56 183 THR A CA 1
ATOM 1317 C C . THR A 1 183 ? 1.851 0.947 -16.130 1.00 96.56 183 THR A C 1
ATOM 1319 O O . THR A 1 183 ? 1.616 2.084 -15.718 1.00 96.56 183 THR A O 1
ATOM 1322 N N . ILE A 1 184 ? 3.050 0.547 -16.549 1.00 97.38 184 ILE A N 1
ATOM 1323 C CA . ILE A 1 184 ? 4.269 1.340 -16.436 1.00 97.38 184 ILE A CA 1
ATOM 1324 C C . ILE A 1 184 ? 4.709 1.838 -17.807 1.00 97.38 184 ILE A C 1
ATOM 1326 O O . ILE A 1 184 ? 5.062 1.035 -18.677 1.00 97.38 184 ILE A O 1
ATOM 1330 N N . ASP A 1 185 ? 4.715 3.155 -17.995 1.00 97.38 185 ASP A N 1
ATOM 1331 C CA . ASP A 1 185 ? 5.345 3.812 -19.141 1.00 97.38 185 ASP A CA 1
ATOM 1332 C C . ASP A 1 185 ? 6.800 4.210 -18.840 1.00 97.38 185 ASP A C 1
ATOM 1334 O O . ASP A 1 185 ? 7.175 4.466 -17.699 1.00 97.38 185 ASP A O 1
ATOM 1338 N N . GLY A 1 186 ? 7.659 4.220 -19.855 1.00 97.44 186 GLY A N 1
ATOM 1339 C CA . GLY A 1 186 ? 9.056 4.616 -19.701 1.00 97.44 186 GLY A CA 1
ATOM 1340 C C . GLY A 1 186 ? 9.879 4.318 -20.946 1.00 97.44 186 GLY A C 1
ATOM 1341 O O . GLY A 1 186 ? 9.333 4.179 -22.040 1.00 97.44 186 GLY A O 1
ATOM 1342 N N . MET A 1 187 ? 11.198 4.223 -20.789 1.00 98.00 187 MET A N 1
ATOM 1343 C CA . MET A 1 187 ? 12.116 3.829 -21.862 1.00 98.00 187 MET A CA 1
ATOM 1344 C C . MET A 1 187 ? 12.721 2.457 -21.579 1.00 98.00 187 MET A C 1
ATOM 1346 O O . MET A 1 187 ? 12.961 2.117 -20.424 1.00 98.00 187 MET A O 1
ATOM 1350 N N . VAL A 1 188 ? 13.010 1.693 -22.630 1.00 98.25 188 VAL A N 1
ATOM 1351 C CA . VAL A 1 188 ? 13.770 0.439 -22.530 1.00 98.25 188 VAL A CA 1
ATOM 1352 C C . VAL A 1 188 ? 15.208 0.751 -22.124 1.00 98.25 188 VAL A C 1
ATOM 1354 O O . VAL A 1 188 ? 15.877 1.533 -22.803 1.00 98.25 188 VAL A O 1
ATOM 1357 N N . ASP A 1 189 ? 15.690 0.112 -21.063 1.00 98.06 189 ASP A N 1
ATOM 1358 C CA . ASP A 1 189 ? 17.121 0.038 -20.757 1.00 98.06 189 ASP A CA 1
ATOM 1359 C C . ASP A 1 189 ? 17.753 -1.120 -21.527 1.00 98.06 189 ASP A C 1
ATOM 1361 O O . ASP A 1 189 ? 18.594 -0.934 -22.405 1.00 98.06 189 ASP A O 1
ATOM 1365 N N . TYR A 1 190 ? 17.232 -2.322 -21.284 1.00 97.69 190 TYR A N 1
ATOM 1366 C CA . TYR A 1 190 ? 17.673 -3.546 -21.929 1.00 97.69 190 TYR A CA 1
ATOM 1367 C C . TYR A 1 190 ? 16.511 -4.505 -22.175 1.00 97.69 190 TYR A C 1
ATOM 1369 O O . TYR A 1 190 ? 15.461 -4.451 -21.529 1.00 97.69 190 TYR A O 1
ATOM 1377 N N . VAL A 1 191 ? 16.753 -5.440 -23.089 1.00 96.81 191 VAL A N 1
ATOM 1378 C CA . VAL A 1 191 ? 15.936 -6.633 -23.302 1.00 96.81 191 VAL A CA 1
ATOM 1379 C C . VAL A 1 191 ? 16.882 -7.819 -23.281 1.00 96.81 191 VAL A C 1
ATOM 1381 O O . VAL A 1 191 ? 17.894 -7.808 -23.977 1.00 96.81 191 VAL A O 1
ATOM 1384 N N . THR A 1 192 ? 16.580 -8.835 -22.483 1.00 96.50 192 THR A N 1
ATOM 1385 C CA . THR A 1 192 ? 17.408 -10.042 -22.413 1.00 96.50 192 THR A CA 1
ATOM 1386 C C . THR A 1 192 ? 16.546 -11.289 -22.323 1.00 96.50 192 THR A C 1
ATOM 1388 O O . THR A 1 192 ? 15.448 -11.256 -21.764 1.00 96.50 192 THR A O 1
ATOM 1391 N N . LYS A 1 193 ? 17.027 -12.394 -22.891 1.00 93.88 193 LYS A N 1
ATOM 1392 C CA . LYS A 1 193 ? 16.381 -13.698 -22.749 1.00 93.88 193 LYS A CA 1
ATOM 1393 C C . LYS A 1 193 ? 16.741 -14.273 -21.380 1.00 93.88 193 LYS A C 1
ATOM 1395 O O . LYS A 1 193 ? 17.908 -14.269 -21.002 1.00 93.88 193 LYS A O 1
ATOM 1400 N N . ASP A 1 194 ? 15.745 -14.763 -20.654 1.00 89.88 194 ASP A N 1
ATOM 1401 C CA . ASP A 1 194 ? 15.913 -15.402 -19.351 1.00 89.88 194 ASP A CA 1
ATOM 1402 C C . ASP A 1 194 ? 15.077 -16.683 -19.304 1.00 89.88 194 ASP A C 1
ATOM 1404 O O . ASP A 1 194 ? 13.843 -16.649 -19.252 1.00 89.88 194 ASP A O 1
ATOM 1408 N N . GLY A 1 195 ? 15.752 -17.824 -19.450 1.00 88.12 195 GLY A N 1
ATOM 1409 C CA . GLY A 1 195 ? 15.103 -19.110 -19.690 1.00 88.12 195 GLY A CA 1
ATOM 1410 C C . GLY A 1 195 ? 14.167 -19.065 -20.905 1.00 88.12 195 GLY A C 1
ATOM 1411 O O . GLY A 1 195 ? 14.590 -18.790 -22.033 1.00 88.12 195 GLY A O 1
ATOM 1412 N N . ASN A 1 196 ? 12.882 -19.332 -20.659 1.00 86.50 196 ASN A N 1
ATOM 1413 C CA . ASN A 1 196 ? 11.826 -19.356 -21.677 1.00 86.50 196 ASN A CA 1
ATOM 1414 C C . ASN A 1 196 ? 11.106 -18.007 -21.854 1.00 86.50 196 ASN A C 1
ATOM 1416 O O . ASN A 1 196 ? 10.215 -17.904 -22.697 1.00 86.50 196 ASN A O 1
ATOM 1420 N N . ALA A 1 197 ? 11.472 -16.984 -21.080 1.00 90.69 197 ALA A N 1
ATOM 1421 C CA . ALA A 1 197 ? 10.858 -15.663 -21.123 1.00 90.69 197 ALA A CA 1
ATOM 1422 C C . ALA A 1 197 ? 11.855 -14.586 -21.577 1.00 90.69 197 ALA A C 1
ATOM 1424 O O . ALA A 1 197 ? 13.063 -14.807 -21.680 1.00 90.69 197 ALA A O 1
ATOM 1425 N N . PHE A 1 198 ? 11.331 -13.393 -21.852 1.00 96.62 198 PHE A N 1
ATOM 1426 C CA . PHE A 1 198 ? 12.135 -12.187 -22.030 1.00 96.62 198 PHE A CA 1
ATOM 1427 C C . PHE A 1 198 ? 11.979 -11.294 -20.805 1.00 96.62 198 PHE A C 1
ATOM 1429 O O . PHE A 1 198 ? 10.870 -11.114 -20.301 1.00 96.62 198 PHE A O 1
ATOM 1436 N N . ARG A 1 199 ? 13.086 -10.708 -20.357 1.00 96.50 199 ARG A N 1
ATOM 1437 C CA . ARG A 1 199 ? 13.112 -9.633 -19.367 1.00 96.50 199 ARG A CA 1
ATOM 1438 C C . ARG A 1 199 ? 13.318 -8.305 -20.064 1.00 96.50 199 ARG A C 1
ATOM 1440 O O . ARG A 1 199 ? 14.212 -8.184 -20.901 1.00 96.50 199 ARG A O 1
ATOM 1447 N N . VAL A 1 200 ? 12.529 -7.317 -19.674 1.00 98.00 200 VAL A N 1
ATOM 1448 C CA . VAL A 1 200 ? 12.659 -5.930 -20.120 1.00 98.00 200 VAL A CA 1
ATOM 1449 C C . VAL A 1 200 ? 12.923 -5.062 -18.898 1.00 98.00 200 VAL A C 1
ATOM 1451 O O . VAL A 1 200 ? 12.090 -5.003 -17.994 1.00 98.00 200 VAL A O 1
ATOM 1454 N N . GLY A 1 201 ? 14.087 -4.418 -18.859 1.00 98.00 201 GLY A N 1
ATOM 1455 C CA . GLY A 1 201 ? 14.422 -3.424 -17.840 1.00 98.00 201 GLY A CA 1
ATOM 1456 C C . GLY A 1 201 ? 13.998 -2.029 -18.285 1.00 98.00 201 GLY A C 1
ATOM 1457 O O . GLY A 1 201 ? 14.169 -1.672 -19.454 1.00 98.00 201 GLY A O 1
ATOM 1458 N N . TYR A 1 202 ? 13.457 -1.232 -17.366 1.00 98.44 202 TYR A N 1
ATOM 1459 C CA . TYR A 1 202 ? 13.186 0.184 -17.616 1.00 98.44 202 TYR A CA 1
ATOM 1460 C C . TYR A 1 202 ? 14.425 1.035 -17.350 1.00 98.44 202 TYR A C 1
ATOM 1462 O O . TYR A 1 202 ? 15.116 0.849 -16.352 1.00 98.44 202 TYR A O 1
ATOM 1470 N N . LYS A 1 203 ? 14.665 2.027 -18.209 1.00 97.50 203 LYS A N 1
ATOM 1471 C CA . LYS A 1 203 ? 15.746 2.996 -18.035 1.00 97.50 203 LYS A CA 1
ATOM 1472 C C . LYS A 1 203 ? 15.349 4.009 -16.975 1.00 97.50 203 LYS A C 1
ATOM 1474 O O . LYS A 1 203 ? 14.417 4.790 -17.179 1.00 97.50 203 LYS A O 1
ATOM 1479 N N . ILE A 1 204 ? 16.050 3.983 -15.847 1.00 96.19 204 ILE A N 1
ATOM 1480 C CA . ILE A 1 204 ? 15.761 4.819 -14.683 1.00 96.19 204 ILE A CA 1
ATOM 1481 C C . ILE A 1 204 ? 17.076 5.442 -14.200 1.00 96.19 204 ILE A C 1
ATOM 1483 O O . ILE A 1 204 ? 17.977 4.703 -13.800 1.00 96.19 204 ILE A O 1
ATOM 1487 N N . PRO A 1 205 ? 17.216 6.780 -14.241 1.00 93.50 205 PRO A N 1
ATOM 1488 C CA . PRO A 1 205 ? 18.440 7.445 -13.809 1.00 93.50 205 PRO A CA 1
ATOM 1489 C C . PRO A 1 205 ? 18.619 7.336 -12.295 1.00 93.50 205 PRO A C 1
ATOM 1491 O O . PRO A 1 205 ? 17.648 7.425 -11.530 1.00 93.50 205 PRO A O 1
ATOM 1494 N N . ASN A 1 206 ? 19.869 7.222 -11.849 1.00 91.50 206 ASN A N 1
ATOM 1495 C CA . ASN A 1 206 ? 20.175 7.322 -10.428 1.00 91.50 206 ASN A CA 1
ATOM 1496 C C . ASN A 1 206 ? 19.786 8.704 -9.878 1.00 91.50 206 ASN A C 1
ATOM 1498 O O . ASN A 1 206 ? 19.779 9.683 -10.627 1.00 91.50 206 ASN A O 1
ATOM 1502 N N . PRO A 1 207 ? 19.502 8.844 -8.570 1.00 88.38 207 PRO A N 1
ATOM 1503 C CA . PRO A 1 207 ? 19.128 10.138 -7.995 1.00 88.38 207 PRO A CA 1
ATOM 1504 C C . PRO A 1 207 ? 20.144 11.268 -8.233 1.00 88.38 207 PRO A C 1
ATOM 1506 O O . PRO A 1 207 ? 19.738 12.420 -8.342 1.00 88.38 207 PRO A O 1
ATOM 1509 N N . TRP A 1 208 ? 21.444 10.963 -8.334 1.00 86.12 208 TRP A N 1
ATOM 1510 C CA . TRP A 1 208 ? 22.502 11.946 -8.626 1.00 86.12 208 TRP A CA 1
ATOM 1511 C C . TRP A 1 208 ? 22.667 12.273 -10.120 1.00 86.12 208 TRP A C 1
ATOM 1513 O O . TRP A 1 208 ? 23.350 13.232 -10.456 1.00 86.12 208 TRP A O 1
ATOM 1523 N N . GLU A 1 209 ? 22.046 11.503 -11.014 1.00 88.12 209 GLU A N 1
ATOM 1524 C CA . GLU A 1 209 ? 22.036 11.744 -12.468 1.00 88.12 209 GLU A CA 1
ATOM 1525 C C . GLU A 1 209 ? 20.804 12.549 -12.911 1.00 88.12 209 GLU A C 1
ATOM 1527 O O . GLU A 1 209 ? 20.680 12.927 -14.075 1.00 88.12 209 GLU A O 1
ATOM 1532 N N . GLN A 1 210 ? 19.856 12.786 -12.002 1.00 84.25 210 GLN A N 1
ATOM 1533 C CA . GLN A 1 210 ? 18.612 13.484 -12.308 1.00 84.25 210 GLN A CA 1
ATOM 1534 C C . GLN A 1 210 ? 18.838 14.994 -12.380 1.00 84.25 210 GLN A C 1
ATOM 1536 O O . GLN A 1 210 ? 19.418 15.592 -11.477 1.00 84.25 210 GLN A O 1
ATOM 1541 N N . ALA A 1 211 ? 18.305 15.623 -13.432 1.00 80.31 211 ALA A N 1
ATOM 1542 C CA . ALA A 1 211 ? 18.398 17.070 -13.638 1.00 80.31 211 ALA A CA 1
ATOM 1543 C C . ALA A 1 211 ? 17.766 17.881 -12.492 1.00 80.31 211 ALA A C 1
ATOM 1545 O O . ALA A 1 211 ? 18.213 18.982 -12.187 1.00 80.31 211 ALA A O 1
ATOM 1546 N N . ILE A 1 212 ? 16.726 17.332 -11.857 1.00 78.44 212 ILE A N 1
ATOM 1547 C CA . ILE A 1 212 ? 16.073 17.908 -10.683 1.00 78.44 212 ILE A CA 1
ATOM 1548 C C . ILE A 1 212 ? 15.887 16.792 -9.663 1.00 78.44 212 ILE A C 1
ATOM 1550 O O . ILE A 1 212 ? 15.192 15.811 -9.928 1.00 78.44 212 ILE A O 1
ATOM 1554 N N . ARG A 1 213 ? 16.479 16.964 -8.482 1.00 76.25 213 ARG A N 1
ATOM 1555 C CA . ARG A 1 213 ? 16.285 16.068 -7.342 1.00 76.25 213 ARG A CA 1
ATOM 1556 C C . ARG A 1 213 ? 15.183 16.623 -6.451 1.00 76.25 213 ARG A C 1
ATOM 1558 O O . ARG A 1 213 ? 15.271 17.756 -5.980 1.00 76.25 213 ARG A O 1
ATOM 1565 N N . LEU A 1 214 ? 14.145 15.827 -6.212 1.00 72.44 214 LEU A N 1
ATOM 1566 C CA . LEU A 1 214 ? 13.036 16.262 -5.365 1.00 72.44 214 LEU A CA 1
ATOM 1567 C C . LEU A 1 214 ? 13.461 16.302 -3.884 1.00 72.44 214 LEU A C 1
ATOM 1569 O O . LEU A 1 214 ? 14.219 15.428 -3.436 1.00 72.44 214 LEU A O 1
ATOM 1573 N N . PRO A 1 215 ? 12.952 17.268 -3.091 1.00 71.00 215 PRO A N 1
ATOM 1574 C CA . PRO A 1 215 ? 13.090 17.237 -1.640 1.00 71.00 215 PRO A CA 1
ATOM 1575 C C . PRO A 1 215 ? 12.550 15.911 -1.105 1.00 71.00 215 PRO A C 1
ATOM 1577 O O . PRO A 1 215 ? 11.480 15.462 -1.517 1.00 71.00 215 PRO A O 1
ATOM 1580 N N . ASN A 1 216 ? 13.283 15.277 -0.188 1.00 76.69 216 ASN A N 1
ATOM 1581 C CA . ASN A 1 216 ? 12.950 13.947 0.317 1.00 76.69 216 ASN A CA 1
ATOM 1582 C C . ASN A 1 216 ? 12.804 12.902 -0.802 1.00 76.69 216 ASN A C 1
ATOM 1584 O O . ASN A 1 216 ? 11.841 12.145 -0.784 1.00 76.69 216 ASN A O 1
ATOM 1588 N N . GLN A 1 217 ? 13.732 12.825 -1.759 1.00 84.25 217 GLN A N 1
ATOM 1589 C CA . GLN A 1 217 ? 13.908 11.654 -2.633 1.00 84.25 217 GLN A CA 1
ATOM 1590 C C . GLN A 1 217 ? 14.815 10.608 -1.960 1.00 84.25 217 GLN A C 1
ATOM 1592 O O . GLN A 1 217 ? 15.643 10.961 -1.120 1.00 84.25 217 GLN A O 1
ATOM 1597 N N . ALA A 1 218 ? 14.617 9.314 -2.239 1.00 88.06 218 ALA A N 1
ATOM 1598 C CA . ALA A 1 218 ? 15.500 8.260 -1.727 1.00 88.06 218 ALA A CA 1
ATOM 1599 C C . ALA A 1 218 ? 16.927 8.456 -2.275 1.00 88.06 218 ALA A C 1
ATOM 1601 O O . ALA A 1 218 ? 17.068 8.931 -3.406 1.00 88.06 218 ALA A O 1
ATOM 1602 N N . PRO A 1 219 ? 17.980 8.092 -1.523 1.00 89.44 219 PRO A N 1
ATOM 1603 C CA . PRO A 1 219 ? 19.354 8.204 -2.009 1.00 89.44 219 PRO A CA 1
ATOM 1604 C C . PRO A 1 219 ? 19.701 7.158 -3.084 1.00 89.44 219 PRO A C 1
ATOM 1606 O O . PRO A 1 219 ? 20.749 7.265 -3.712 1.00 89.44 219 PRO A O 1
ATOM 1609 N N . PHE A 1 220 ? 18.814 6.191 -3.338 1.00 92.25 220 PHE A N 1
ATOM 1610 C CA . PHE A 1 220 ? 18.959 5.132 -4.338 1.00 92.25 220 PHE A CA 1
ATOM 1611 C C . PHE A 1 220 ? 17.723 5.024 -5.245 1.00 92.25 220 PHE A C 1
ATOM 1613 O O . PHE A 1 220 ? 16.622 5.472 -4.901 1.00 92.25 220 PHE A O 1
ATOM 1620 N N . LYS A 1 221 ? 17.897 4.394 -6.411 1.00 94.12 221 LYS A N 1
AT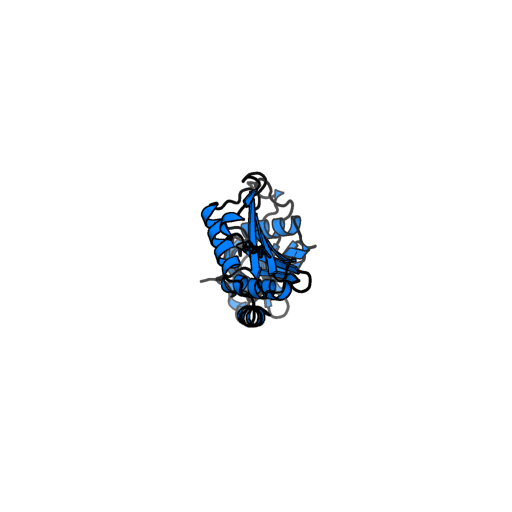OM 1621 C CA . LYS A 1 221 ? 16.794 3.981 -7.290 1.00 94.12 221 LYS A CA 1
ATOM 1622 C C . LYS A 1 221 ? 16.410 2.529 -7.024 1.00 94.12 221 LYS A C 1
ATOM 1624 O O . LYS A 1 221 ? 17.248 1.741 -6.604 1.00 94.12 221 LYS A O 1
ATOM 1629 N N . THR A 1 222 ? 15.163 2.196 -7.327 1.00 97.56 222 THR A N 1
ATOM 1630 C CA . THR A 1 222 ? 14.722 0.811 -7.480 1.00 97.56 222 THR A CA 1
ATOM 1631 C C . THR A 1 222 ? 14.596 0.508 -8.967 1.00 97.56 222 THR A C 1
ATOM 1633 O O . THR A 1 222 ? 13.899 1.230 -9.679 1.00 97.56 222 THR A O 1
ATOM 1636 N N . ASP A 1 223 ? 15.253 -0.527 -9.465 1.00 98.00 223 ASP A N 1
ATOM 1637 C CA . ASP A 1 223 ? 15.087 -0.967 -10.845 1.00 98.00 223 ASP A CA 1
ATOM 1638 C C . ASP A 1 223 ? 13.756 -1.675 -11.038 1.00 98.00 223 ASP A C 1
ATOM 1640 O O . ASP A 1 223 ? 13.312 -2.453 -10.196 1.00 98.00 223 ASP A O 1
ATOM 1644 N N . VAL A 1 224 ? 13.119 -1.400 -12.172 1.00 98.44 224 VAL A N 1
ATOM 1645 C CA . VAL A 1 224 ? 11.823 -1.971 -12.533 1.00 98.44 224 VAL A CA 1
ATOM 1646 C C . VAL A 1 224 ? 12.045 -2.914 -13.701 1.00 98.44 224 VAL A C 1
ATOM 1648 O O . VAL A 1 224 ? 12.515 -2.497 -14.764 1.00 98.44 224 VAL A O 1
ATOM 1651 N N . VAL A 1 225 ? 11.708 -4.185 -13.503 1.00 98.06 225 VAL A N 1
ATOM 1652 C CA . VAL A 1 225 ? 11.922 -5.238 -14.497 1.00 98.06 225 VAL A CA 1
ATOM 1653 C C . VAL A 1 225 ? 10.613 -5.957 -14.784 1.00 98.06 225 VAL A C 1
ATOM 1655 O O . VAL A 1 225 ? 9.882 -6.342 -13.876 1.00 98.06 225 VAL A O 1
ATOM 1658 N N . CYS A 1 226 ? 10.338 -6.168 -16.065 1.00 97.88 226 CYS A N 1
ATOM 1659 C CA . CYS A 1 226 ? 9.168 -6.884 -16.548 1.00 97.88 226 CYS A CA 1
ATOM 1660 C C . CYS A 1 226 ? 9.566 -8.235 -17.146 1.00 97.88 226 CYS A C 1
ATOM 1662 O O . CYS A 1 226 ? 10.274 -8.280 -18.154 1.00 97.88 226 CYS A O 1
ATOM 1664 N N . TYR A 1 227 ? 9.070 -9.329 -16.568 1.00 97.69 227 TYR A N 1
ATOM 1665 C CA . TYR A 1 227 ? 9.027 -10.633 -17.222 1.00 97.69 227 TYR A CA 1
ATOM 1666 C C . TYR A 1 227 ? 7.840 -10.670 -18.176 1.00 97.69 227 TYR A C 1
ATOM 1668 O O . TYR A 1 227 ? 6.678 -10.573 -17.775 1.00 97.69 227 TYR A O 1
ATOM 1676 N N . MET A 1 228 ? 8.148 -10.788 -19.460 1.00 97.88 228 MET A N 1
ATOM 1677 C CA . MET A 1 228 ? 7.160 -10.774 -20.529 1.00 97.88 228 MET A CA 1
ATOM 1678 C C . MET A 1 228 ? 6.307 -12.042 -20.488 1.00 97.88 228 MET A C 1
ATOM 1680 O O . MET A 1 228 ? 6.828 -13.146 -20.324 1.00 97.88 228 MET A O 1
ATOM 1684 N N . ALA A 1 229 ? 4.995 -11.880 -20.662 1.00 97.19 229 ALA A N 1
ATOM 1685 C CA . ALA A 1 229 ? 4.050 -12.991 -20.652 1.00 97.19 229 ALA A CA 1
ATOM 1686 C C . ALA A 1 229 ? 4.312 -13.994 -21.798 1.00 97.19 229 ALA A C 1
ATOM 1688 O O . ALA A 1 229 ? 4.856 -13.618 -22.847 1.00 97.19 229 ALA A O 1
ATOM 1689 N N . PRO A 1 230 ? 3.841 -15.250 -21.675 1.00 95.81 230 PRO A N 1
ATOM 1690 C CA . PRO A 1 230 ? 3.829 -16.188 -22.793 1.00 95.81 230 PRO A CA 1
ATOM 1691 C C . PRO A 1 230 ? 3.185 -15.585 -24.054 1.00 95.81 230 PRO A C 1
ATOM 1693 O O . PRO A 1 230 ? 2.175 -14.875 -23.990 1.00 95.81 230 PRO A O 1
ATOM 1696 N N . GLY A 1 231 ? 3.798 -15.851 -25.211 1.00 94.00 231 GLY A N 1
ATOM 1697 C CA . GLY A 1 231 ? 3.372 -15.314 -26.510 1.00 94.00 231 GLY A CA 1
ATOM 1698 C C . GLY A 1 231 ? 3.861 -13.894 -26.830 1.00 94.00 231 GLY A C 1
ATOM 1699 O O . GLY A 1 231 ? 3.568 -13.392 -27.908 1.00 94.00 231 GLY A O 1
ATOM 1700 N N . GLN A 1 232 ? 4.626 -13.240 -25.947 1.00 96.12 232 GLN A N 1
ATOM 1701 C CA . GLN A 1 232 ? 5.143 -11.880 -26.185 1.00 96.12 232 GLN A CA 1
ATOM 1702 C C . GLN A 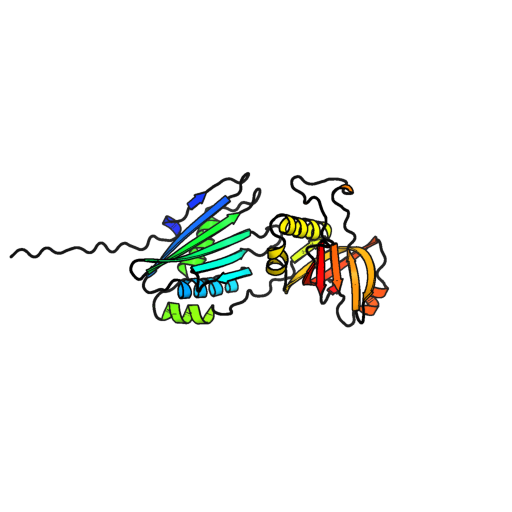1 232 ? 6.530 -11.828 -26.847 1.00 96.12 232 GLN A C 1
ATOM 1704 O O . GLN A 1 232 ? 7.045 -10.739 -27.081 1.00 96.12 232 GLN A O 1
ATOM 1709 N N . ALA A 1 233 ? 7.123 -12.971 -27.209 1.00 94.25 233 ALA A N 1
ATOM 1710 C CA . ALA A 1 233 ? 8.469 -13.040 -27.791 1.00 94.25 233 ALA A CA 1
ATOM 1711 C C . ALA A 1 233 ? 8.647 -12.135 -29.024 1.00 94.25 233 ALA A C 1
ATOM 1713 O O . ALA A 1 233 ? 9.636 -11.412 -29.124 1.00 94.25 233 ALA A O 1
ATOM 1714 N N . GLY A 1 234 ? 7.665 -12.131 -29.933 1.00 94.94 234 GLY A N 1
ATOM 1715 C CA . GLY A 1 234 ? 7.701 -11.290 -31.130 1.00 94.94 234 GLY A CA 1
ATOM 1716 C C . GLY A 1 234 ? 7.730 -9.794 -30.809 1.00 94.94 234 GLY A C 1
ATOM 1717 O O . GLY A 1 234 ? 8.460 -9.053 -31.460 1.00 94.94 234 GLY A O 1
ATOM 1718 N N . TYR A 1 235 ? 6.991 -9.353 -29.785 1.00 96.12 235 TYR A N 1
ATOM 1719 C CA . TYR A 1 235 ? 7.029 -7.967 -29.312 1.00 96.12 235 TYR A CA 1
ATOM 1720 C C . TYR A 1 235 ? 8.369 -7.656 -28.632 1.00 96.12 235 TYR A C 1
ATOM 1722 O O . TYR A 1 235 ? 9.012 -6.663 -28.960 1.00 96.12 235 TYR A O 1
ATOM 1730 N N . SER A 1 236 ? 8.835 -8.536 -27.739 1.00 95.88 236 SER A N 1
ATOM 1731 C CA . SER A 1 236 ? 10.090 -8.362 -27.000 1.00 95.88 236 SER A CA 1
ATOM 1732 C C . SER A 1 236 ? 11.305 -8.209 -27.915 1.00 95.88 236 SER A C 1
ATOM 1734 O O . SER A 1 236 ? 12.133 -7.339 -27.674 1.00 95.88 236 SER A O 1
ATOM 1736 N N . LEU A 1 237 ? 11.397 -9.000 -28.987 1.00 94.81 237 LEU A N 1
ATOM 1737 C CA . LEU A 1 237 ? 12.514 -8.945 -29.938 1.00 94.81 237 LEU A CA 1
ATOM 1738 C C . LEU A 1 237 ? 12.550 -7.659 -30.783 1.00 94.81 237 LEU A C 1
ATOM 1740 O O . LEU A 1 237 ? 13.583 -7.343 -31.368 1.00 94.81 237 LEU A O 1
ATOM 1744 N N . GLN A 1 238 ? 11.444 -6.914 -30.854 1.00 95.69 238 GLN A N 1
ATOM 1745 C CA . GLN A 1 238 ? 11.366 -5.642 -31.582 1.00 95.69 238 GLN A CA 1
ATOM 1746 C C . GLN A 1 238 ? 11.728 -4.433 -30.713 1.00 95.69 238 GLN A C 1
ATOM 1748 O O . GLN A 1 238 ? 11.972 -3.342 -31.239 1.00 95.69 238 GLN A O 1
ATOM 1753 N N . LEU A 1 239 ? 11.765 -4.606 -29.390 1.00 96.50 239 LEU A N 1
ATOM 1754 C CA . LEU A 1 239 ? 12.132 -3.550 -28.459 1.00 96.50 239 LEU A CA 1
ATOM 1755 C C . LEU A 1 239 ? 13.611 -3.183 -28.617 1.00 96.50 239 LEU A C 1
ATOM 1757 O O . LEU A 1 239 ? 14.480 -4.038 -28.770 1.00 96.50 239 LEU A O 1
ATOM 1761 N N . LYS A 1 240 ? 13.897 -1.881 -28.560 1.00 96.12 240 LYS A N 1
ATOM 1762 C CA . LYS A 1 240 ? 15.253 -1.335 -28.676 1.00 96.12 240 LYS A CA 1
ATOM 1763 C C . LYS A 1 240 ? 15.549 -0.429 -27.483 1.00 96.12 240 LYS A C 1
ATOM 1765 O O . LYS A 1 240 ? 14.646 0.310 -27.081 1.00 96.12 240 LYS A O 1
ATOM 1770 N N . PRO A 1 241 ? 16.788 -0.422 -26.959 1.00 97.25 241 PRO A N 1
ATOM 1771 C CA . PRO A 1 241 ? 17.198 0.524 -25.927 1.00 97.25 241 PRO A CA 1
ATOM 1772 C C . PRO A 1 241 ? 16.847 1.970 -26.293 1.00 97.25 241 PRO A C 1
ATOM 1774 O O . PRO A 1 241 ? 16.923 2.369 -27.459 1.00 97.25 241 PRO A O 1
ATOM 1777 N N . ASN A 1 242 ? 16.471 2.762 -25.290 1.00 96.69 242 ASN A N 1
ATOM 1778 C CA . ASN A 1 242 ? 16.047 4.162 -25.410 1.00 96.69 242 ASN A CA 1
ATOM 1779 C C . ASN A 1 242 ? 14.756 4.399 -26.220 1.00 96.69 242 ASN A C 1
ATOM 1781 O O . ASN A 1 242 ? 14.437 5.545 -26.538 1.00 96.69 242 ASN A O 1
ATOM 1785 N N . LYS A 1 243 ? 13.995 3.354 -26.570 1.00 97.81 243 LYS A N 1
ATOM 1786 C CA . LYS A 1 243 ? 12.644 3.512 -27.129 1.00 97.81 243 LYS A CA 1
ATOM 1787 C C . LYS A 1 243 ? 11.596 3.475 -26.029 1.00 97.81 243 LYS A C 1
ATOM 1789 O O . LYS A 1 243 ? 11.777 2.802 -25.017 1.00 97.81 243 LYS A O 1
ATOM 1794 N N . SER A 1 244 ? 10.518 4.229 -26.233 1.00 97.31 244 SER A N 1
ATOM 1795 C CA . SER A 1 244 ? 9.400 4.253 -25.296 1.00 97.31 244 SER A CA 1
ATOM 1796 C C . SER A 1 244 ? 8.683 2.906 -25.288 1.00 97.31 244 SER A C 1
ATOM 1798 O O . SER A 1 244 ? 8.493 2.290 -26.337 1.00 97.31 244 SER A O 1
ATOM 1800 N N . ILE A 1 245 ? 8.297 2.468 -24.096 1.00 97.94 245 ILE A N 1
ATOM 1801 C CA . ILE A 1 245 ? 7.503 1.272 -23.851 1.00 97.94 245 ILE A CA 1
ATOM 1802 C C . ILE A 1 245 ? 6.451 1.559 -22.795 1.00 97.94 245 ILE A C 1
ATOM 1804 O O . ILE A 1 245 ? 6.634 2.404 -21.919 1.00 97.94 245 ILE A O 1
ATOM 1808 N N . LYS A 1 246 ? 5.358 0.807 -22.870 1.00 98.12 246 LYS A N 1
ATOM 1809 C CA . LYS A 1 246 ? 4.283 0.831 -21.889 1.00 98.12 246 LYS A CA 1
ATOM 1810 C C . LYS A 1 246 ? 3.808 -0.596 -21.671 1.00 98.12 246 LYS A C 1
ATOM 1812 O O . LYS A 1 246 ? 3.222 -1.192 -22.574 1.00 98.12 246 LYS A O 1
ATOM 1817 N N . LEU A 1 247 ? 4.086 -1.153 -20.498 1.00 98.25 247 LEU A N 1
ATOM 1818 C CA . LEU A 1 247 ? 3.753 -2.537 -20.164 1.00 98.25 247 LEU A CA 1
ATOM 1819 C C . LEU A 1 247 ? 2.805 -2.569 -18.976 1.00 98.25 247 LEU A C 1
ATOM 1821 O O . LEU A 1 247 ? 2.949 -1.783 -18.046 1.00 98.25 247 LEU A O 1
ATOM 1825 N N . THR A 1 248 ? 1.848 -3.489 -18.999 1.00 97.94 248 THR A N 1
ATOM 1826 C CA . THR A 1 248 ? 1.047 -3.836 -17.824 1.00 97.94 248 THR A CA 1
ATOM 1827 C C . THR A 1 248 ? 1.507 -5.179 -17.296 1.00 97.94 248 THR A C 1
ATOM 1829 O O . THR A 1 248 ? 1.582 -6.124 -18.078 1.00 97.94 248 THR A O 1
ATOM 1832 N N . GLY A 1 249 ? 1.805 -5.261 -16.002 1.00 96.75 249 GLY A N 1
ATOM 1833 C CA . GLY A 1 249 ? 2.243 -6.488 -15.338 1.00 96.75 249 GLY A CA 1
ATOM 1834 C C . GLY A 1 249 ? 1.834 -6.525 -13.870 1.00 96.75 249 GLY A C 1
ATOM 1835 O O . GLY A 1 249 ? 1.341 -5.534 -13.329 1.00 96.75 249 GLY A O 1
ATOM 1836 N N . THR A 1 250 ? 2.051 -7.670 -13.228 1.00 96.62 250 THR A N 1
ATOM 1837 C CA . THR A 1 250 ? 1.714 -7.905 -11.815 1.00 96.62 250 THR A CA 1
ATOM 1838 C C . THR A 1 250 ? 2.987 -8.025 -10.993 1.00 96.62 250 THR A C 1
ATOM 1840 O O . THR A 1 250 ? 3.836 -8.840 -11.335 1.00 96.62 250 THR A O 1
ATOM 1843 N N . VAL A 1 251 ? 3.139 -7.274 -9.901 1.00 96.00 251 VAL A N 1
ATOM 1844 C CA . VAL A 1 251 ? 4.326 -7.403 -9.038 1.00 96.00 251 VAL A CA 1
ATOM 1845 C C . VAL A 1 251 ? 4.382 -8.801 -8.420 1.00 96.00 251 VAL A C 1
ATOM 1847 O O . VAL A 1 251 ? 3.417 -9.267 -7.811 1.00 96.00 251 VAL A O 1
ATOM 1850 N N . GLU A 1 252 ? 5.532 -9.455 -8.542 1.00 96.06 252 GLU A N 1
ATOM 1851 C CA . GLU A 1 252 ? 5.758 -10.808 -8.026 1.00 96.06 252 GLU A CA 1
ATOM 1852 C C . GLU A 1 252 ? 6.865 -10.867 -6.979 1.00 96.06 252 GLU A C 1
ATOM 1854 O O . GLU A 1 252 ? 6.720 -11.563 -5.970 1.00 96.06 252 GLU A O 1
ATOM 1859 N N . HIS A 1 253 ? 7.955 -10.136 -7.206 1.00 96.00 253 HIS A N 1
ATOM 1860 C CA . HIS A 1 253 ? 9.151 -10.230 -6.383 1.00 96.00 253 HIS A CA 1
ATOM 1861 C C . HIS A 1 253 ? 9.818 -8.867 -6.191 1.00 96.00 253 HIS A C 1
ATOM 1863 O O . HIS A 1 253 ? 9.685 -7.969 -7.024 1.00 96.00 253 HIS A O 1
ATOM 1869 N N . PHE A 1 254 ? 10.546 -8.734 -5.087 1.00 97.31 254 PHE A N 1
ATOM 1870 C CA . PHE A 1 254 ? 11.361 -7.579 -4.745 1.00 97.31 254 PHE A CA 1
ATOM 1871 C C . PHE A 1 254 ? 12.638 -8.070 -4.054 1.00 97.31 254 PHE A C 1
ATOM 1873 O O . PHE A 1 254 ? 12.554 -8.859 -3.114 1.00 97.31 254 PHE A O 1
ATOM 1880 N N . ASP A 1 255 ? 13.794 -7.618 -4.535 1.00 95.38 255 ASP A N 1
ATOM 1881 C CA . ASP A 1 255 ? 15.119 -7.889 -3.966 1.00 95.38 255 ASP A CA 1
ATOM 1882 C C . ASP A 1 255 ? 15.548 -6.604 -3.272 1.00 95.38 255 ASP A C 1
ATOM 1884 O O . ASP A 1 255 ? 15.889 -5.603 -3.911 1.00 95.38 255 ASP A O 1
ATOM 1888 N N . GLU A 1 256 ? 15.454 -6.626 -1.947 1.00 90.25 256 GLU A N 1
ATOM 1889 C CA . GLU A 1 256 ? 15.728 -5.473 -1.099 1.00 90.25 256 GLU A CA 1
ATOM 1890 C C . GLU A 1 256 ? 17.198 -5.054 -1.116 1.00 90.25 256 GLU A C 1
ATOM 1892 O O . GLU A 1 256 ? 17.480 -3.873 -0.927 1.00 90.25 256 GLU A O 1
ATOM 1897 N N . TYR A 1 257 ? 18.117 -5.981 -1.402 1.00 89.19 257 TYR A N 1
ATOM 1898 C CA . TYR A 1 257 ? 19.555 -5.718 -1.419 1.00 89.19 257 TYR A CA 1
ATOM 1899 C C . TYR A 1 257 ? 20.010 -5.129 -2.749 1.00 89.19 257 TYR A C 1
ATOM 1901 O O . TYR A 1 257 ? 20.864 -4.247 -2.780 1.00 89.19 257 TYR A O 1
ATOM 1909 N N . LYS A 1 258 ? 19.441 -5.606 -3.860 1.00 93.19 258 LYS A N 1
ATOM 1910 C CA . LYS A 1 258 ? 19.737 -5.078 -5.199 1.00 93.19 258 LYS A CA 1
ATOM 1911 C C . LYS A 1 258 ? 18.840 -3.912 -5.597 1.00 93.19 258 LYS A C 1
ATOM 1913 O O . LYS A 1 258 ? 19.076 -3.312 -6.639 1.00 93.19 258 LYS A O 1
ATOM 1918 N N . HIS A 1 259 ? 17.815 -3.617 -4.797 1.00 95.00 259 HIS A N 1
ATOM 1919 C CA . HIS A 1 259 ? 16.770 -2.646 -5.103 1.00 95.00 259 HIS A CA 1
ATOM 1920 C C . HIS A 1 259 ? 16.162 -2.904 -6.482 1.00 95.00 259 HIS A C 1
ATOM 1922 O O . HIS A 1 259 ? 16.169 -2.038 -7.351 1.00 95.00 259 HIS A O 1
ATOM 1928 N N . VAL A 1 260 ? 15.631 -4.106 -6.695 1.00 97.19 260 VAL A N 1
ATOM 1929 C CA . VAL A 1 260 ? 14.960 -4.464 -7.951 1.00 97.19 260 VAL A CA 1
ATOM 1930 C C . VAL A 1 260 ? 13.567 -4.984 -7.645 1.00 97.19 260 VAL A C 1
ATOM 1932 O O . VAL A 1 260 ? 13.397 -5.847 -6.786 1.00 97.19 260 VAL A O 1
ATOM 1935 N N . ILE A 1 261 ? 12.565 -4.467 -8.353 1.00 98.12 261 ILE A N 1
ATOM 1936 C CA . ILE A 1 261 ? 11.191 -4.960 -8.316 1.00 98.12 261 ILE A CA 1
ATOM 1937 C C . ILE A 1 261 ? 10.842 -5.618 -9.651 1.00 98.12 261 ILE A C 1
ATOM 1939 O O . ILE A 1 261 ? 11.050 -5.046 -10.725 1.00 98.12 261 ILE A O 1
ATOM 1943 N N . TRP A 1 262 ? 10.298 -6.832 -9.579 1.00 97.75 262 TRP A N 1
ATOM 1944 C CA . TRP A 1 262 ? 9.90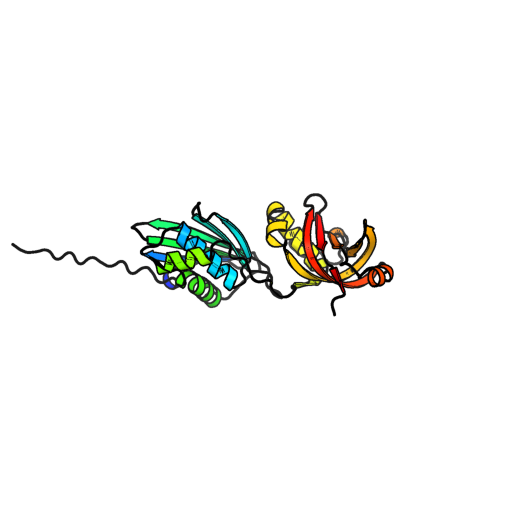8 -7.613 -10.747 1.00 97.75 262 TRP A CA 1
ATOM 1945 C C . TRP A 1 262 ? 8.399 -7.706 -10.876 1.00 97.75 262 TRP A C 1
ATOM 1947 O O . TRP A 1 262 ? 7.685 -8.078 -9.938 1.00 97.75 262 TRP A O 1
ATOM 1957 N N . LEU A 1 263 ? 7.941 -7.424 -12.088 1.00 98.06 263 LEU A N 1
ATOM 1958 C CA . LEU A 1 263 ? 6.588 -7.672 -12.537 1.00 98.06 263 LEU A CA 1
ATOM 1959 C C . LEU A 1 263 ? 6.588 -8.902 -13.443 1.00 98.06 263 LEU A C 1
ATOM 1961 O O . LEU A 1 263 ? 7.470 -9.054 -14.289 1.00 98.06 263 LEU A O 1
ATOM 1965 N N . LYS A 1 264 ? 5.584 -9.760 -13.286 1.00 97.19 264 LYS A N 1
ATOM 1966 C CA . LYS A 1 264 ? 5.307 -10.892 -14.167 1.00 97.19 264 LYS A CA 1
ATOM 1967 C C . LYS A 1 264 ? 4.141 -10.625 -15.098 1.00 97.19 264 LYS A C 1
ATOM 1969 O O . LYS A 1 264 ? 3.389 -9.661 -14.924 1.00 97.19 264 LYS A O 1
ATOM 1974 N N . ASP A 1 265 ? 3.992 -11.530 -16.060 1.00 96.75 265 ASP A N 1
ATOM 1975 C CA . ASP A 1 265 ? 2.923 -11.526 -17.053 1.00 96.75 265 ASP A CA 1
ATOM 1976 C C . ASP A 1 265 ? 2.828 -10.193 -17.809 1.00 96.75 265 ASP A C 1
ATOM 1978 O O . ASP A 1 265 ? 1.742 -9.760 -18.196 1.00 96.75 265 ASP A O 1
ATOM 1982 N N . CYS A 1 266 ? 3.975 -9.541 -18.041 1.00 97.81 266 CYS A N 1
ATOM 1983 C CA . CYS A 1 266 ? 4.002 -8.233 -18.672 1.00 97.81 266 CYS A CA 1
ATOM 1984 C C . CYS A 1 266 ? 3.558 -8.309 -20.137 1.00 97.81 266 CYS A C 1
ATOM 1986 O O . CYS A 1 266 ? 4.058 -9.122 -20.923 1.00 97.81 266 CYS A O 1
ATOM 1988 N N . ARG A 1 267 ? 2.631 -7.425 -20.512 1.00 97.94 267 ARG A N 1
ATOM 1989 C CA . ARG A 1 267 ? 2.085 -7.279 -21.871 1.00 97.94 267 ARG A CA 1
ATOM 1990 C C . ARG A 1 267 ? 2.090 -5.807 -22.287 1.00 97.94 267 ARG A C 1
ATOM 1992 O O . ARG A 1 267 ? 1.924 -4.956 -21.411 1.00 97.94 267 ARG A O 1
ATOM 1999 N N . PRO A 1 268 ? 2.245 -5.479 -23.583 1.00 96.94 268 PRO A N 1
ATOM 2000 C CA . PRO A 1 268 ? 2.061 -4.114 -24.060 1.00 96.94 268 PRO A CA 1
ATOM 2001 C C . PRO A 1 268 ? 0.665 -3.621 -23.686 1.00 96.94 268 PRO A C 1
ATOM 2003 O O . PRO A 1 268 ? -0.332 -4.299 -23.935 1.00 96.94 268 PRO A O 1
ATOM 2006 N N . ALA A 1 269 ? 0.603 -2.460 -23.041 1.00 90.56 269 ALA A N 1
ATOM 2007 C CA . ALA A 1 269 ? -0.669 -1.823 -22.750 1.00 90.56 269 ALA A CA 1
ATOM 2008 C C . ALA A 1 269 ? -1.243 -1.242 -24.046 1.00 90.56 269 ALA A C 1
ATOM 2010 O O . ALA A 1 269 ? -0.508 -0.608 -24.804 1.00 90.56 269 ALA A O 1
ATOM 2011 N N . GLN A 1 270 ? -2.542 -1.444 -24.266 1.00 68.69 270 GLN A N 1
ATOM 2012 C CA . GLN A 1 270 ? -3.281 -0.742 -25.313 1.00 68.69 270 GLN A CA 1
ATOM 2013 C C . GLN A 1 270 ? -3.363 0.770 -25.016 1.00 68.69 270 GLN A C 1
ATOM 2015 O O . GLN A 1 270 ? -3.189 1.199 -23.837 1.00 68.69 270 GLN A O 1
#

Organism: NCBI:txid1219035

Radius of gyration: 23.23 Å; Cα contacts (8 Å, |Δi|>4): 583; chains: 1; bounding box: 62×39×85 Å

pLDDT: mean 90.24, std 12.59, range [38.06, 98.62]

Mean predicted aligned error: 6.86 Å

Solvent-accessible surface area (backbone atoms only — not comparable to full-atom values): 14436 Å² total; per-residue (Å²): 137,86,82,80,80,80,77,77,76,74,76,71,62,59,52,35,78,78,49,49,44,80,46,80,42,51,80,82,14,31,36,41,36,34,36,40,59,34,56,56,27,52,25,42,43,47,43,24,26,49,42,26,54,36,13,76,70,46,24,40,78,65,44,85,39,28,92,78,28,33,35,34,34,27,48,58,65,51,94,90,46,76,59,37,51,30,44,33,36,31,43,76,54,96,67,16,15,40,38,39,40,38,39,45,37,52,57,79,40,86,77,54,70,67,60,53,47,52,54,53,35,62,54,59,70,66,59,48,32,48,74,64,14,54,55,46,12,61,64,8,55,86,49,64,45,62,86,68,78,57,45,74,48,43,48,58,63,50,17,46,48,53,23,43,45,34,78,73,40,48,84,52,41,53,68,74,41,49,74,43,42,34,31,37,34,45,30,28,49,46,73,46,81,52,92,96,36,41,37,38,33,49,56,63,73,47,51,90,71,41,96,73,70,61,87,91,58,42,92,50,57,27,46,48,34,32,35,37,25,91,89,38,62,74,60,57,73,69,62,50,66,76,34,79,46,42,35,29,24,30,30,70,50,65,42,80,88,78,31,36,39,35,23,36,62,21,40,79,56,132

Foldseek 3Di:
DDDDDDPPPPPDWDQQLRQWDWDDDLAAWIKIKTKTKAAQDDLLLQLLLLLQLCQVVQWAFLDDPSVVFKTKTWDADDDPDDIWIKIWGWDDDPRIIMIMIMTIGHRNDDDDSCVSSVVVSVSNVVQHHDPVSNVSSVSSVVRGHDADDAAEDEQQVVFQSLLLVLVVPVPSSCSRAAFHKHWYKAFWADWDDDPPWIKTKGDYDFQVRDPDRDVPTHNGTAIEMETAAPPCPVVSVPHDGGDMFIWMFGWHDADSVNRYTYTYNIDGDD